Protein AF-A0A6P6UT36-F1 (afdb_monomer_lite)

Structure (mmCIF, N/CA/C/O backbone):
data_AF-A0A6P6UT36-F1
#
_entry.id   AF-A0A6P6UT36-F1
#
loop_
_atom_site.group_PDB
_atom_site.id
_atom_site.type_symbol
_atom_site.label_atom_id
_atom_site.label_alt_id
_atom_site.label_comp_id
_atom_site.label_asym_id
_atom_site.label_entity_id
_atom_site.label_seq_id
_atom_site.pdbx_PDB_ins_code
_atom_site.Cartn_x
_atom_site.Cartn_y
_atom_site.Cartn_z
_atom_site.occupancy
_atom_site.B_iso_or_equiv
_atom_site.auth_seq_id
_atom_site.auth_comp_id
_atom_site.auth_asym_id
_atom_site.auth_atom_id
_atom_site.pdbx_PDB_model_num
ATOM 1 N N . MET A 1 1 ? -51.304 12.238 -4.168 1.00 31.20 1 MET A N 1
ATOM 2 C CA . MET A 1 1 ? -51.380 10.764 -4.240 1.00 31.20 1 MET A CA 1
ATOM 3 C C . MET A 1 1 ? -50.272 10.263 -5.150 1.00 31.20 1 MET A C 1
ATOM 5 O O . MET A 1 1 ? -50.053 10.868 -6.188 1.00 31.20 1 MET A O 1
ATOM 9 N N . ASN A 1 2 ? -49.643 9.168 -4.722 1.00 26.02 2 ASN A N 1
ATOM 10 C CA . ASN A 1 2 ? -48.720 8.270 -5.430 1.00 26.02 2 ASN A CA 1
ATOM 11 C C . ASN A 1 2 ? -47.225 8.637 -5.511 1.00 26.02 2 ASN A C 1
ATOM 13 O O . ASN A 1 2 ? -46.725 9.251 -6.446 1.00 26.02 2 ASN A O 1
ATOM 17 N N . LEU A 1 3 ? -46.559 8.148 -4.459 1.00 35.06 3 LEU A N 1
ATOM 18 C CA . LEU A 1 3 ? -45.206 7.600 -4.334 1.00 35.06 3 LEU A CA 1
ATOM 19 C C . LEU A 1 3 ? -44.587 7.018 -5.620 1.00 35.06 3 LEU A C 1
ATOM 21 O O . LEU A 1 3 ? -45.194 6.187 -6.289 1.00 35.06 3 LEU A O 1
ATOM 25 N N . SER A 1 4 ? -43.303 7.317 -5.833 1.00 25.88 4 SER A N 1
ATOM 26 C CA . SER A 1 4 ? -42.341 6.380 -6.422 1.00 25.88 4 SER A CA 1
ATOM 27 C C . SER A 1 4 ? -40.982 6.590 -5.755 1.00 25.88 4 SER A C 1
ATOM 29 O O . SER A 1 4 ? -40.283 7.571 -5.991 1.00 25.88 4 SER A O 1
ATOM 31 N N . THR A 1 5 ? -40.651 5.656 -4.874 1.00 37.62 5 THR A N 1
ATOM 32 C CA . THR A 1 5 ? -39.379 5.470 -4.177 1.00 37.62 5 THR A CA 1
ATOM 33 C C . THR A 1 5 ? -38.224 5.219 -5.151 1.00 37.62 5 THR A C 1
ATOM 35 O O . THR A 1 5 ? -38.264 4.248 -5.902 1.00 37.62 5 THR A O 1
ATOM 38 N N . SER A 1 6 ? -37.153 6.015 -5.078 1.00 26.23 6 SER A N 1
ATOM 39 C CA . SER A 1 6 ? -35.840 5.658 -5.636 1.00 26.23 6 SER A CA 1
ATOM 40 C C . SER A 1 6 ? -34.797 5.614 -4.518 1.00 26.23 6 SER A C 1
ATOM 42 O O . SER A 1 6 ? -34.573 6.607 -3.828 1.00 26.23 6 SER A O 1
ATOM 44 N N . ALA A 1 7 ? -34.212 4.431 -4.338 1.00 25.58 7 ALA A N 1
ATOM 45 C CA . ALA A 1 7 ? -33.294 4.041 -3.271 1.00 25.58 7 ALA A CA 1
ATOM 46 C C . ALA A 1 7 ? -32.000 4.887 -3.195 1.00 25.58 7 ALA A C 1
ATOM 48 O O . ALA A 1 7 ? -31.531 5.383 -4.223 1.00 25.58 7 ALA A O 1
ATOM 49 N N . PRO A 1 8 ? -31.378 5.014 -2.005 1.00 23.45 8 PRO A N 1
ATOM 50 C CA . PRO A 1 8 ? -30.155 5.786 -1.826 1.00 23.45 8 PRO A CA 1
ATOM 51 C C . PRO A 1 8 ? -28.917 5.063 -2.379 1.00 23.45 8 PRO A C 1
ATOM 53 O O . PRO A 1 8 ? -28.663 3.880 -2.145 1.00 23.45 8 PRO A O 1
ATOM 56 N N . THR A 1 9 ? -28.133 5.827 -3.132 1.00 24.70 9 THR A N 1
ATOM 57 C CA . THR A 1 9 ? -26.904 5.438 -3.825 1.00 24.70 9 THR A CA 1
ATOM 58 C C . THR A 1 9 ? -25.762 5.191 -2.829 1.00 24.70 9 THR A C 1
ATOM 60 O O . THR A 1 9 ? -25.242 6.129 -2.232 1.00 24.70 9 THR A O 1
ATOM 63 N N . PHE A 1 10 ? -25.333 3.935 -2.672 1.00 24.92 10 PHE A N 1
ATOM 64 C CA . PHE A 1 10 ? -24.179 3.556 -1.845 1.00 24.92 10 PHE A CA 1
ATOM 65 C C . PHE A 1 10 ? -22.842 3.934 -2.511 1.00 24.92 10 PHE A C 1
ATOM 67 O O . PHE A 1 10 ? -22.480 3.386 -3.555 1.00 24.92 10 PHE A O 1
ATOM 74 N N . LEU A 1 11 ? -22.079 4.819 -1.867 1.00 26.30 11 LEU A N 1
ATOM 75 C CA . LEU A 1 11 ? -20.654 5.064 -2.123 1.00 26.30 11 LEU A CA 1
ATOM 76 C C . LEU A 1 11 ? -19.829 4.013 -1.352 1.00 26.30 11 LEU A C 1
ATOM 78 O O . LEU A 1 11 ? -20.001 3.872 -0.144 1.00 26.30 11 LEU A O 1
ATOM 82 N N . ARG A 1 12 ? -18.951 3.248 -2.021 1.00 29.28 12 ARG A N 1
ATOM 83 C CA . ARG A 1 12 ? -18.045 2.270 -1.374 1.00 29.28 12 ARG A CA 1
ATOM 84 C C . ARG A 1 12 ? -16.581 2.590 -1.698 1.00 29.28 12 ARG A C 1
ATOM 86 O O . ARG A 1 12 ? -16.228 2.705 -2.866 1.00 29.28 12 ARG A O 1
ATOM 93 N N . GLN A 1 13 ? -15.775 2.720 -0.639 1.00 26.88 13 GLN A N 1
ATOM 94 C CA . GLN A 1 13 ? -14.372 3.163 -0.610 1.00 26.88 13 GLN A CA 1
ATOM 95 C C . GLN A 1 13 ? -13.350 2.016 -0.897 1.00 26.88 13 GLN A C 1
ATOM 97 O O . GLN A 1 13 ? -13.714 0.841 -0.770 1.00 26.88 13 GLN A O 1
ATOM 102 N N . PRO A 1 14 ? -12.080 2.312 -1.275 1.00 32.56 14 PRO A N 1
ATOM 103 C CA . PRO A 1 14 ? -11.261 1.435 -2.136 1.00 32.56 14 PRO A CA 1
ATOM 104 C C . PRO A 1 14 ? -10.035 0.750 -1.487 1.00 32.56 14 PRO A C 1
ATOM 106 O O . PRO A 1 14 ? -8.902 1.127 -1.771 1.00 32.56 14 PRO A O 1
ATOM 109 N N . HIS A 1 15 ? -10.202 -0.279 -0.649 1.00 37.94 15 HIS A N 1
ATOM 110 C CA . HIS A 1 15 ? -9.044 -0.916 0.049 1.00 37.94 15 HIS A CA 1
ATOM 111 C C . HIS A 1 15 ? -9.026 -2.433 0.060 1.00 37.94 15 HIS A C 1
ATOM 113 O O . HIS A 1 15 ? -8.005 -3.076 0.275 1.00 37.94 15 HIS A O 1
ATOM 119 N N . ILE A 1 16 ? -10.143 -2.980 -0.369 1.00 29.02 16 ILE A N 1
ATOM 120 C CA . ILE A 1 16 ? -10.176 -3.978 -1.418 1.00 29.02 16 ILE A CA 1
ATOM 121 C C . ILE A 1 16 ? -10.632 -3.186 -2.630 1.00 29.02 16 ILE A C 1
ATOM 123 O O . ILE A 1 16 ? -11.600 -2.426 -2.519 1.00 29.02 16 ILE A O 1
ATOM 127 N N . VAL A 1 17 ? -9.971 -3.305 -3.777 1.00 32.84 17 VAL A N 1
ATOM 128 C CA . VAL A 1 17 ? -10.585 -2.728 -4.970 1.00 32.84 17 VAL A CA 1
ATOM 129 C C . VAL A 1 17 ? -11.782 -3.601 -5.280 1.00 32.84 17 VAL A C 1
ATOM 131 O O . VAL A 1 17 ? -11.649 -4.699 -5.812 1.00 32.84 17 VAL A O 1
ATOM 134 N N . ARG A 1 18 ? -12.959 -3.148 -4.849 1.00 27.61 18 ARG A N 1
ATOM 135 C CA . ARG A 1 18 ? -14.203 -3.861 -5.066 1.00 27.61 18 ARG A CA 1
ATOM 136 C C . ARG A 1 18 ? -14.578 -3.696 -6.531 1.00 27.61 18 ARG A C 1
ATOM 138 O O . ARG A 1 18 ? -15.372 -2.832 -6.882 1.00 27.61 18 ARG A O 1
ATOM 145 N N . HIS A 1 19 ? -13.954 -4.476 -7.402 1.00 35.59 19 HIS A N 1
ATOM 146 C CA . HIS A 1 19 ? -14.311 -4.484 -8.809 1.00 35.59 19 HIS A CA 1
ATOM 147 C C . HIS A 1 19 ? -15.609 -5.268 -8.964 1.00 35.59 19 HIS A C 1
ATOM 149 O O . HIS A 1 19 ? -15.650 -6.443 -8.630 1.00 35.59 19 HIS A O 1
ATOM 155 N N . ARG A 1 20 ? -16.681 -4.610 -9.412 1.00 27.23 20 ARG A N 1
ATOM 156 C CA . ARG A 1 20 ? -17.915 -5.276 -9.839 1.00 27.23 20 ARG A CA 1
ATOM 157 C C . ARG A 1 20 ? -17.813 -5.452 -11.350 1.00 27.23 20 ARG A C 1
ATOM 159 O O . ARG A 1 20 ? -17.874 -4.465 -12.075 1.00 27.23 20 ARG A O 1
ATOM 166 N N . TYR A 1 21 ? -17.629 -6.680 -11.817 1.00 32.88 21 TYR A N 1
ATOM 167 C CA . TYR A 1 21 ? -17.498 -6.959 -13.247 1.00 32.88 21 TYR A CA 1
ATOM 168 C C . TYR A 1 21 ? -18.817 -7.432 -13.842 1.00 32.88 21 TYR A C 1
ATOM 170 O O . TYR A 1 21 ? -19.095 -8.609 -13.754 1.00 32.88 21 TYR A O 1
ATOM 178 N N . SER A 1 22 ? -19.645 -6.590 -14.458 1.00 23.66 22 SER A N 1
ATOM 179 C CA . SER A 1 22 ? -20.915 -7.099 -14.992 1.00 23.66 22 SER A CA 1
ATOM 180 C C . SER A 1 22 ? -20.711 -8.073 -16.158 1.00 23.66 22 SER A C 1
ATOM 182 O O . SER A 1 22 ? -20.250 -7.669 -17.224 1.00 23.66 22 SER A O 1
ATOM 184 N N . SER A 1 23 ? -21.087 -9.338 -15.968 1.00 24.05 23 SER A N 1
ATOM 185 C CA . SER A 1 23 ? -21.166 -10.337 -17.031 1.00 24.05 23 SER A CA 1
ATOM 186 C C . SER A 1 23 ? -22.463 -10.156 -17.819 1.00 24.05 23 SER A C 1
ATOM 188 O O . SER A 1 23 ? -23.521 -10.621 -17.400 1.00 24.05 23 SER A O 1
ATOM 190 N N . SER A 1 24 ? -22.391 -9.514 -18.979 1.00 21.16 24 SER A N 1
ATOM 191 C CA . SER A 1 24 ? -23.307 -9.831 -20.073 1.00 21.16 24 SER A CA 1
ATOM 192 C C . SER A 1 24 ? -22.516 -10.659 -21.075 1.00 21.16 24 SER A C 1
ATOM 194 O O . SER A 1 24 ? -21.511 -10.187 -21.592 1.00 21.16 24 SER A O 1
ATOM 196 N N . SER A 1 25 ? -22.946 -11.910 -21.228 1.00 23.11 25 SER A N 1
ATOM 197 C CA . SER A 1 25 ? -22.609 -12.898 -22.260 1.00 23.11 25 SER A CA 1
ATOM 198 C C . SER A 1 25 ? -21.509 -12.532 -23.271 1.00 23.11 25 SER A C 1
ATOM 200 O O . SER A 1 25 ? -21.653 -11.599 -24.055 1.00 23.11 25 SER A O 1
ATOM 202 N N . SER A 1 26 ? -20.498 -13.407 -23.321 1.00 21.09 26 SER A N 1
ATOM 203 C CA . SER A 1 26 ? -19.282 -13.378 -24.147 1.00 21.09 26 SER A CA 1
ATOM 204 C C . SER A 1 26 ? -18.137 -12.539 -23.563 1.00 21.09 26 SER A C 1
ATOM 206 O O . SER A 1 26 ? -18.032 -11.342 -23.777 1.00 21.09 26 SER A O 1
ATOM 208 N N . SER A 1 27 ? -17.260 -13.215 -22.818 1.00 25.94 27 SER A N 1
ATOM 209 C CA . SER A 1 27 ? -15.801 -13.028 -22.870 1.00 25.94 27 SER A CA 1
ATOM 210 C C . SER A 1 27 ? -15.198 -11.619 -22.740 1.00 25.94 27 SER A C 1
ATOM 212 O O . SER A 1 27 ? -14.205 -11.361 -23.404 1.00 25.94 27 SER A O 1
ATOM 214 N N . TYR A 1 28 ? -15.692 -10.723 -21.879 1.00 25.12 28 TYR A N 1
ATOM 215 C CA . TYR A 1 28 ? -14.995 -9.453 -21.606 1.00 25.12 28 TYR A CA 1
ATOM 216 C C . TYR A 1 28 ? -15.162 -9.011 -20.145 1.00 25.12 28 TYR A C 1
ATOM 218 O O . TYR A 1 28 ? -16.278 -8.848 -19.654 1.00 25.12 28 TYR A O 1
ATOM 226 N N . PHE A 1 29 ? -14.047 -8.807 -19.434 1.00 26.05 29 PHE A N 1
ATOM 227 C CA . PHE A 1 29 ? -14.042 -8.264 -18.071 1.00 26.05 29 PHE A CA 1
ATOM 228 C C . PHE A 1 29 ? -13.812 -6.746 -18.109 1.00 26.05 29 PHE A C 1
ATOM 230 O O . PHE A 1 29 ? -12.797 -6.266 -18.607 1.00 26.05 29 PHE A O 1
ATOM 237 N N . GLY A 1 30 ? -14.828 -6.014 -17.638 1.00 23.77 30 GLY A N 1
ATOM 238 C CA . GLY A 1 30 ? -15.082 -4.608 -17.950 1.00 23.77 30 GLY A CA 1
ATOM 239 C C . GLY A 1 30 ? -14.571 -3.529 -16.984 1.00 23.77 30 GLY A C 1
ATOM 240 O O . GLY A 1 30 ? -14.005 -3.774 -15.920 1.00 23.77 30 GLY A O 1
ATOM 241 N N . PHE A 1 31 ? -14.830 -2.299 -17.432 1.00 27.97 31 PHE A N 1
ATOM 242 C CA . PHE A 1 31 ? -14.447 -0.988 -16.907 1.00 27.97 31 PHE A CA 1
ATOM 243 C C . PHE A 1 31 ? -15.231 -0.550 -15.655 1.00 27.97 31 PHE A C 1
ATOM 245 O O . PHE A 1 31 ? -16.437 -0.764 -15.567 1.00 27.97 31 PHE A O 1
ATOM 252 N N . SER A 1 32 ? -14.591 0.220 -14.764 1.00 27.38 32 SER A N 1
ATOM 253 C CA . SER A 1 32 ? -15.291 1.074 -13.788 1.00 27.38 32 SER A CA 1
ATOM 254 C C . SER A 1 32 ? -15.158 2.549 -14.188 1.00 27.38 32 SER A C 1
ATOM 256 O O . SER A 1 32 ? -14.125 3.176 -13.965 1.00 27.38 32 SER A O 1
ATOM 258 N N . LYS A 1 33 ? -16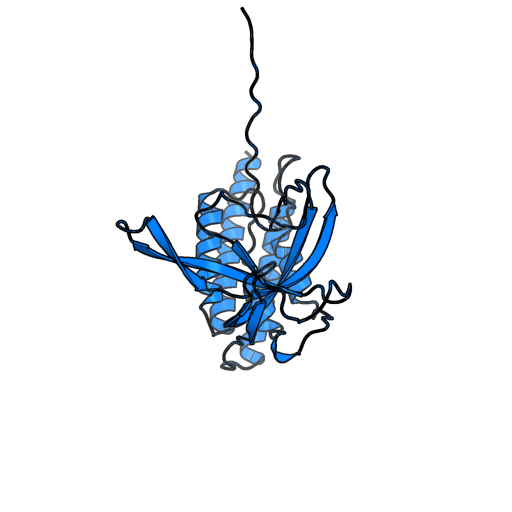.207 3.112 -14.804 1.00 24.98 33 LYS A N 1
ATOM 259 C CA . LYS A 1 33 ? -16.407 4.567 -14.934 1.00 24.98 33 LYS A CA 1
ATOM 260 C C . LYS A 1 33 ? -16.995 5.069 -13.615 1.00 24.98 33 LYS A C 1
ATOM 262 O O . LYS A 1 33 ? -18.218 5.062 -13.489 1.00 24.98 33 LYS A O 1
ATOM 267 N N . ARG A 1 34 ? -16.179 5.473 -12.636 1.00 25.84 34 ARG A N 1
ATOM 268 C CA . ARG A 1 34 ? -16.680 6.306 -11.517 1.00 25.84 34 ARG A CA 1
ATOM 269 C C . ARG A 1 34 ? -15.648 7.049 -10.670 1.00 25.84 34 ARG A C 1
ATOM 271 O O . ARG A 1 34 ? -16.040 7.676 -9.698 1.00 25.84 34 ARG A O 1
ATOM 278 N N . GLU A 1 35 ? -14.383 7.074 -11.065 1.00 27.88 35 GLU A N 1
ATOM 279 C CA . GLU A 1 35 ? -13.376 7.968 -10.486 1.00 27.88 35 GLU A CA 1
ATOM 280 C C . GLU A 1 35 ? -12.523 8.516 -11.636 1.00 27.88 35 GLU A C 1
ATOM 282 O O . GLU A 1 35 ? -12.435 7.881 -12.688 1.00 27.88 35 GLU A O 1
ATOM 287 N N . ASN A 1 36 ? -11.917 9.693 -11.469 1.00 26.02 36 ASN A N 1
ATOM 288 C CA . ASN A 1 36 ? -11.124 10.398 -12.491 1.00 26.02 36 ASN A CA 1
ATOM 289 C C . ASN A 1 36 ? -9.844 9.650 -12.955 1.00 26.02 36 ASN A C 1
ATOM 291 O O . ASN A 1 36 ? -8.995 10.235 -13.617 1.00 26.02 36 ASN A O 1
ATOM 295 N N . TYR A 1 37 ? -9.724 8.351 -12.663 1.00 27.09 37 TYR A N 1
ATOM 296 C CA . TYR A 1 37 ? -8.633 7.464 -13.054 1.00 27.09 37 TYR A CA 1
ATOM 297 C C . TYR A 1 37 ? -9.187 6.204 -13.733 1.00 27.09 37 TYR A C 1
ATOM 299 O O . TYR A 1 37 ? -10.000 5.473 -13.165 1.00 27.09 37 TYR A O 1
ATOM 307 N N . LYS A 1 38 ? -8.731 5.917 -14.959 1.00 31.28 38 LYS A N 1
ATOM 308 C CA . LYS A 1 38 ? -9.035 4.655 -15.656 1.00 31.28 38 LYS A CA 1
ATOM 309 C C . LYS A 1 38 ? -8.024 3.589 -15.212 1.00 31.28 38 LYS A C 1
ATOM 311 O O . LYS A 1 38 ? -6.819 3.793 -15.318 1.00 31.28 38 LYS A O 1
ATOM 316 N N . ARG A 1 39 ? -8.509 2.454 -14.705 1.00 31.09 39 ARG A N 1
ATOM 317 C CA . ARG A 1 39 ? -7.705 1.379 -14.093 1.00 31.09 39 ARG A CA 1
ATOM 318 C C . ARG A 1 39 ? -7.690 0.153 -15.010 1.00 31.09 39 ARG A C 1
ATOM 320 O O . ARG A 1 39 ? -8.764 -0.292 -15.404 1.00 31.09 39 ARG A O 1
ATOM 327 N N . TRP A 1 40 ? -6.510 -0.367 -15.351 1.00 36.53 40 TRP A N 1
ATOM 328 C CA . TRP A 1 40 ? -6.343 -1.473 -16.309 1.00 36.53 40 TRP A CA 1
ATOM 329 C C . TRP A 1 40 ? -5.607 -2.669 -15.694 1.00 36.53 40 TRP A C 1
ATOM 331 O O . TRP A 1 40 ? -4.837 -2.524 -14.743 1.00 36.53 40 TRP A O 1
ATOM 341 N N . ILE A 1 41 ? -5.879 -3.851 -16.252 1.00 38.19 41 ILE A N 1
ATOM 342 C CA . ILE A 1 41 ? -5.310 -5.148 -15.871 1.00 38.19 41 ILE A CA 1
ATOM 343 C C . ILE A 1 41 ? -4.537 -5.678 -17.076 1.00 38.19 41 ILE A C 1
ATOM 345 O O . ILE A 1 41 ? -5.104 -5.771 -18.166 1.00 38.19 41 ILE A O 1
ATOM 349 N N . SER A 1 42 ? -3.268 -6.043 -16.887 1.00 35.47 42 SER A N 1
ATOM 350 C CA . SER A 1 42 ? -2.503 -6.783 -17.894 1.00 35.47 42 SER A CA 1
ATOM 351 C C . SER A 1 42 ? -2.030 -8.135 -17.364 1.00 35.47 42 SER A C 1
ATOM 353 O O . SER A 1 42 ? -1.449 -8.219 -16.280 1.00 35.47 42 SER A O 1
ATOM 355 N N . SER A 1 43 ? -2.293 -9.200 -18.131 1.00 34.62 43 SER A N 1
ATOM 356 C CA . SER A 1 43 ? -1.779 -10.549 -17.857 1.00 34.62 43 SER A CA 1
ATOM 357 C C . SER A 1 43 ? -0.456 -10.734 -18.593 1.00 34.62 43 SER A C 1
ATOM 359 O O . SER A 1 43 ? -0.350 -10.463 -19.789 1.00 34.62 43 SER A O 1
ATOM 361 N N . SER A 1 44 ? 0.585 -11.164 -17.891 1.00 32.66 44 SER A N 1
ATOM 362 C CA . SER A 1 44 ? 1.920 -11.332 -18.460 1.00 32.66 44 SER A CA 1
ATOM 363 C C . SER A 1 44 ? 2.268 -12.809 -18.605 1.00 32.66 44 SER A C 1
ATOM 365 O O . SER A 1 44 ? 3.115 -13.280 -17.865 1.00 32.66 44 SER A O 1
ATOM 367 N N . THR A 1 45 ? 1.647 -13.525 -19.546 1.00 32.50 45 THR A N 1
ATOM 368 C CA . THR A 1 45 ? 2.180 -14.787 -20.107 1.00 32.50 45 THR A CA 1
ATOM 369 C C . THR A 1 45 ? 1.333 -15.249 -21.295 1.00 32.50 45 THR A C 1
ATOM 371 O O . THR A 1 45 ? 0.109 -15.158 -21.285 1.00 32.50 45 THR A O 1
ATOM 374 N N . GLY A 1 46 ? 2.002 -15.685 -22.366 1.00 26.16 46 GLY A N 1
ATOM 375 C CA . GLY A 1 46 ? 1.384 -16.273 -23.555 1.00 26.16 46 GLY A CA 1
ATOM 376 C C . GLY A 1 46 ? 0.646 -17.576 -23.238 1.00 26.16 46 GLY A C 1
ATOM 377 O O . GLY A 1 46 ? 1.090 -18.340 -22.391 1.00 26.16 46 GLY A O 1
ATOM 378 N N . GLY A 1 47 ? -0.447 -17.838 -23.960 1.00 23.80 47 GLY A N 1
ATOM 379 C CA . GLY A 1 47 ? -1.224 -19.074 -23.845 1.00 23.80 47 GLY A CA 1
ATOM 380 C C . GLY A 1 47 ? -2.505 -18.954 -23.016 1.00 23.80 47 GLY A C 1
ATOM 381 O O . GLY A 1 47 ? -2.647 -18.059 -22.191 1.00 23.80 47 GLY A O 1
ATOM 382 N N . VAL A 1 48 ? -3.447 -19.831 -23.363 1.00 22.70 48 VAL A N 1
ATOM 383 C CA . VAL A 1 48 ? -4.709 -20.248 -22.721 1.00 22.70 48 VAL A CA 1
ATOM 384 C C . VAL A 1 48 ? -4.764 -19.988 -21.205 1.00 22.70 48 VAL A C 1
ATOM 386 O O . VAL A 1 48 ? -3.733 -20.058 -20.553 1.00 22.70 48 VAL A O 1
ATOM 389 N N . LEU A 1 49 ? -5.955 -19.723 -20.640 1.00 31.23 49 LEU A N 1
ATOM 390 C CA . LEU A 1 49 ? -6.238 -19.735 -19.189 1.00 31.23 49 LEU A CA 1
ATOM 391 C C . LEU A 1 49 ? -5.710 -21.035 -18.543 1.00 31.23 49 LEU A C 1
ATOM 393 O O . LEU A 1 49 ? -6.445 -22.004 -18.373 1.00 31.23 49 LEU A O 1
ATOM 397 N N . VAL A 1 50 ? -4.422 -21.056 -18.208 1.00 26.36 50 VAL A N 1
ATOM 398 C CA . VAL A 1 50 ? -3.786 -22.054 -17.359 1.00 26.36 50 VAL A CA 1
ATOM 399 C C . VAL A 1 50 ? -3.993 -21.552 -15.940 1.00 26.36 50 VAL A C 1
ATOM 401 O O . VAL A 1 50 ? -3.578 -20.454 -15.571 1.00 26.36 50 VAL A O 1
ATOM 404 N N . SER A 1 51 ? -4.714 -22.348 -15.168 1.00 36.16 51 SER A N 1
ATOM 405 C CA . SER A 1 51 ? -5.268 -22.080 -13.843 1.00 36.16 51 SER A CA 1
ATOM 406 C C . SER A 1 51 ? -4.245 -21.880 -12.712 1.00 36.16 51 SER A C 1
ATOM 408 O O . SER A 1 51 ? -4.575 -22.140 -11.558 1.00 36.16 51 SER A O 1
ATOM 410 N N . GLU A 1 52 ? -3.019 -21.435 -12.989 1.00 44.66 52 GLU A N 1
ATOM 411 C CA . GLU A 1 52 ? -1.926 -21.462 -12.002 1.00 44.66 52 GLU A CA 1
ATOM 412 C C . GLU A 1 52 ? -1.349 -20.084 -11.650 1.00 44.66 52 GLU A C 1
ATOM 414 O O . GLU A 1 52 ? -0.917 -19.877 -10.517 1.00 44.66 52 GLU A O 1
ATOM 419 N N . GLN A 1 53 ? -1.424 -19.086 -12.537 1.00 56.47 53 GLN A N 1
ATOM 420 C CA . GLN A 1 53 ? -0.828 -17.773 -12.262 1.00 56.47 53 GLN A CA 1
ATOM 421 C C . GLN A 1 53 ? -1.857 -16.780 -11.710 1.00 56.47 53 GLN A C 1
ATOM 423 O O . GLN A 1 53 ? -2.655 -16.190 -12.435 1.00 56.47 53 GLN A O 1
ATOM 428 N N . LYS A 1 54 ? -1.806 -16.554 -10.392 1.00 75.50 54 LYS A N 1
ATOM 429 C CA . LYS A 1 54 ? -2.624 -15.555 -9.674 1.00 75.50 54 LYS A CA 1
ATOM 430 C C . LYS A 1 54 ? -2.083 -14.124 -9.790 1.00 75.50 54 LYS A C 1
ATOM 432 O O . LYS A 1 54 ? -2.526 -13.258 -9.043 1.00 75.50 54 LYS A O 1
ATOM 437 N N . LEU A 1 55 ? -1.119 -13.871 -10.676 1.00 81.44 55 LEU A N 1
ATOM 438 C CA . LEU A 1 55 ? -0.380 -12.613 -10.753 1.00 81.44 55 LEU A CA 1
ATOM 439 C C . LEU A 1 55 ? -0.753 -11.800 -11.990 1.00 81.44 55 LEU A C 1
ATOM 441 O O . LEU A 1 55 ? -0.896 -12.335 -13.086 1.00 81.44 55 LEU A O 1
ATOM 445 N N . PHE A 1 56 ? -0.867 -10.488 -11.820 1.00 86.44 56 PHE A N 1
ATOM 446 C CA . PHE A 1 56 ? -1.049 -9.552 -12.925 1.00 86.44 56 PHE A CA 1
ATOM 447 C C . PHE A 1 56 ? -0.486 -8.178 -12.561 1.00 86.44 56 PHE A C 1
ATOM 449 O O . PHE A 1 56 ? -0.099 -7.940 -11.417 1.00 86.44 56 PHE A O 1
ATOM 456 N N . VAL A 1 57 ? -0.421 -7.257 -13.524 1.00 84.38 57 VAL A N 1
ATOM 457 C CA . VAL A 1 57 ? 0.029 -5.887 -13.254 1.00 84.38 57 VAL A CA 1
ATOM 458 C C . VAL A 1 57 ? -1.166 -4.957 -13.158 1.00 84.38 57 VAL A C 1
ATOM 460 O O . VAL A 1 57 ? -1.999 -4.866 -14.059 1.00 84.38 57 VAL A O 1
ATOM 463 N N . HIS A 1 58 ? -1.219 -4.246 -12.041 1.00 86.44 58 HIS A N 1
ATOM 464 C CA . HIS A 1 58 ? -2.143 -3.162 -11.794 1.00 86.44 58 HIS A CA 1
ATOM 465 C C . HIS A 1 58 ? -1.419 -1.826 -11.993 1.00 86.44 58 HIS A C 1
ATOM 467 O O . HIS A 1 58 ? -0.389 -1.589 -11.364 1.00 86.44 58 HIS A O 1
ATOM 473 N N . PHE A 1 59 ? -1.953 -0.934 -12.824 1.00 84.62 59 PHE A N 1
ATOM 474 C CA . PHE A 1 59 ? -1.355 0.380 -13.071 1.00 84.62 59 PHE A CA 1
ATOM 475 C C . PHE A 1 59 ? -2.416 1.470 -13.247 1.00 84.62 59 PHE A C 1
ATOM 477 O O . PHE A 1 59 ? -3.593 1.195 -13.498 1.00 84.62 59 PHE A O 1
ATOM 484 N N . VAL A 1 60 ? -1.980 2.719 -13.099 1.00 81.50 60 VAL A N 1
ATOM 485 C CA . VAL A 1 60 ? -2.818 3.914 -13.217 1.00 81.50 60 VAL A CA 1
ATOM 486 C C . VAL A 1 60 ? -2.641 4.512 -14.608 1.00 81.50 60 VAL A C 1
ATOM 488 O O . VAL A 1 60 ? -1.513 4.657 -15.074 1.00 81.50 60 VAL A O 1
ATOM 491 N N . LEU A 1 61 ? -3.742 4.875 -15.267 1.00 79.06 61 LEU A N 1
ATOM 492 C CA . LEU A 1 61 ? -3.689 5.724 -16.453 1.00 79.06 61 LEU A CA 1
ATOM 493 C C . LEU A 1 61 ? -3.859 7.189 -16.072 1.00 79.06 61 LEU A C 1
ATOM 495 O O . LEU A 1 61 ? -4.876 7.568 -15.492 1.00 79.06 61 LEU A O 1
ATOM 499 N N . ASP A 1 62 ? -2.876 7.989 -16.460 1.00 71.56 62 ASP A N 1
ATOM 500 C CA . ASP A 1 62 ? -2.812 9.429 -16.241 1.00 71.56 62 ASP A CA 1
ATOM 501 C C . ASP A 1 62 ? -3.009 10.144 -17.592 1.00 71.56 62 ASP A C 1
ATOM 503 O O . ASP A 1 62 ? -2.285 9.825 -18.541 1.00 71.56 62 ASP A O 1
ATOM 507 N N . PRO A 1 63 ? -4.011 11.023 -17.766 1.00 74.31 63 PRO A N 1
ATOM 508 C CA . PRO A 1 63 ? -4.215 11.722 -19.034 1.00 74.31 63 PRO A CA 1
ATOM 509 C C . PRO A 1 63 ? -3.026 12.641 -19.360 1.00 74.31 63 PRO A C 1
ATOM 511 O O . PRO A 1 63 ? -2.575 13.408 -18.519 1.00 74.31 63 PRO A O 1
ATOM 514 N N . ILE A 1 64 ? -2.531 12.577 -20.599 1.00 72.94 64 ILE A N 1
ATOM 515 C CA . ILE A 1 64 ? -1.386 13.375 -21.076 1.00 72.94 64 ILE A CA 1
ATOM 516 C C . ILE A 1 64 ? -1.869 14.622 -21.822 1.00 72.94 64 ILE A C 1
ATOM 518 O O . ILE A 1 64 ? -1.373 15.721 -21.601 1.00 72.94 64 ILE A O 1
ATOM 522 N N . ALA A 1 65 ? -2.826 14.443 -22.732 1.00 64.88 65 ALA A N 1
ATOM 523 C CA . ALA A 1 65 ? -3.422 15.508 -23.524 1.00 64.88 65 ALA A CA 1
ATOM 524 C C . ALA A 1 65 ? -4.797 15.054 -24.026 1.00 64.88 65 ALA A C 1
ATOM 526 O O . ALA A 1 65 ? -4.987 13.883 -24.370 1.00 64.88 65 ALA A O 1
ATOM 527 N N . VAL A 1 66 ? -5.745 15.987 -24.082 1.00 60.88 66 VAL A N 1
ATOM 528 C CA . VAL A 1 66 ? -7.026 15.798 -24.767 1.00 60.88 66 VAL A CA 1
ATOM 529 C C . VAL A 1 66 ? -6.936 16.588 -26.059 1.00 60.88 66 VAL A C 1
ATOM 531 O O . VAL A 1 66 ? -6.871 17.815 -26.027 1.00 60.88 66 VAL A O 1
ATOM 534 N N . ASN A 1 67 ? -6.885 15.901 -27.197 1.00 59.16 67 ASN A N 1
ATOM 535 C CA . ASN A 1 67 ? -6.961 16.602 -28.466 1.00 59.16 67 ASN A CA 1
ATOM 536 C C . ASN A 1 67 ? -8.430 16.965 -28.724 1.00 59.16 67 ASN A C 1
ATOM 538 O O . ASN A 1 67 ? -9.222 16.110 -29.125 1.00 59.16 67 ASN A O 1
ATOM 542 N N . GLU A 1 68 ? -8.801 18.228 -28.489 1.00 60.25 68 GLU A N 1
ATOM 543 C CA . GLU A 1 68 ? -10.181 18.707 -28.665 1.00 60.25 68 GLU A CA 1
ATOM 544 C C . GLU A 1 68 ? -10.691 18.541 -30.105 1.00 60.25 68 GLU A C 1
ATOM 546 O O . GLU A 1 68 ? -11.891 18.359 -30.312 1.00 60.25 68 GLU A O 1
ATOM 551 N N . THR A 1 69 ? -9.788 18.522 -31.093 1.00 61.06 69 THR A N 1
ATOM 552 C CA . THR A 1 69 ? -10.152 18.367 -32.511 1.00 61.06 69 THR A CA 1
ATOM 553 C C . THR A 1 69 ? -10.483 16.925 -32.902 1.00 61.06 69 THR A C 1
ATOM 555 O O . THR A 1 69 ? -11.380 16.715 -33.715 1.00 61.06 69 THR A O 1
ATOM 558 N N . LEU A 1 70 ? -9.824 15.927 -32.296 1.00 61.34 70 LEU A N 1
ATOM 559 C CA . LEU A 1 70 ? -10.051 14.499 -32.581 1.00 61.34 70 LEU A CA 1
ATOM 560 C C . LEU A 1 70 ? -10.941 13.801 -31.537 1.00 61.34 70 LEU A C 1
ATOM 562 O O . LEU A 1 70 ? -11.340 12.661 -31.741 1.00 61.34 70 LEU A O 1
ATOM 566 N N . ARG A 1 71 ? -11.264 14.464 -30.412 1.00 60.31 71 ARG A N 1
ATOM 567 C CA . ARG A 1 71 ? -11.903 13.855 -29.221 1.00 60.31 71 ARG A CA 1
ATOM 568 C C . ARG A 1 71 ? -11.175 12.605 -28.705 1.00 60.31 71 ARG A C 1
ATOM 570 O O . ARG A 1 71 ? -11.763 11.780 -28.005 1.00 60.31 71 ARG A O 1
ATOM 577 N N . GLU A 1 72 ? -9.891 12.484 -29.013 1.00 59.84 72 GLU A N 1
ATOM 578 C CA . GLU A 1 72 ? -9.036 11.402 -28.549 1.00 59.84 72 GLU A CA 1
ATOM 579 C C . GLU A 1 72 ? -8.274 11.858 -27.304 1.00 59.84 72 GLU A C 1
ATOM 581 O O . GLU A 1 72 ? -7.705 12.953 -27.249 1.00 59.84 72 GLU A O 1
ATOM 586 N N . ALA A 1 73 ? -8.303 11.013 -26.276 1.00 66.19 73 ALA A N 1
ATOM 587 C CA . ALA A 1 73 ? -7.583 11.236 -25.034 1.00 66.19 73 ALA A CA 1
ATOM 588 C C . ALA A 1 73 ? -6.369 10.307 -24.991 1.00 66.19 73 ALA A C 1
ATOM 590 O O . ALA A 1 73 ? -6.521 9.085 -25.032 1.00 66.19 73 ALA A O 1
ATOM 591 N N . SER A 1 74 ? -5.181 10.894 -24.869 1.00 71.50 74 SER A N 1
ATOM 592 C CA . SER A 1 74 ? -3.932 10.155 -24.687 1.00 71.50 74 SER A CA 1
ATOM 593 C C . SER A 1 74 ? -3.683 9.914 -23.203 1.00 71.50 74 SER A C 1
ATOM 595 O O . SER A 1 74 ? -3.842 10.826 -22.391 1.00 71.50 74 SER A O 1
ATOM 597 N N . PHE A 1 75 ? -3.260 8.701 -22.845 1.00 76.75 75 PHE A N 1
ATOM 598 C CA . PHE A 1 75 ? -2.995 8.306 -21.461 1.00 76.75 75 PHE A CA 1
ATOM 599 C C . PHE A 1 75 ? -1.582 7.739 -21.305 1.00 76.75 75 PHE A C 1
ATOM 601 O O . PHE A 1 75 ? -1.119 6.965 -22.140 1.00 76.75 75 PHE A O 1
ATOM 608 N N . ALA A 1 76 ? -0.919 8.080 -20.203 1.00 78.44 76 ALA A N 1
ATOM 609 C CA . ALA A 1 76 ? 0.325 7.473 -19.758 1.00 78.44 76 ALA A CA 1
ATOM 610 C C . ALA A 1 76 ? 0.018 6.391 -18.725 1.00 78.44 76 ALA A C 1
ATOM 612 O O . ALA A 1 76 ? -0.675 6.642 -17.740 1.00 78.44 76 ALA A O 1
ATOM 613 N N . ALA A 1 77 ? 0.589 5.202 -18.901 1.00 80.00 77 ALA A N 1
ATOM 614 C CA . ALA A 1 77 ? 0.602 4.200 -17.847 1.00 80.00 77 ALA A CA 1
ATOM 615 C C . ALA A 1 77 ? 1.671 4.556 -16.801 1.00 80.00 77 ALA A C 1
ATOM 617 O O . ALA A 1 77 ? 2.868 4.563 -17.093 1.00 80.00 77 ALA A O 1
ATOM 618 N N . ARG A 1 78 ? 1.238 4.853 -15.574 1.00 77.62 78 ARG A N 1
ATOM 619 C CA . ARG A 1 78 ? 2.088 5.216 -14.432 1.00 77.62 78 ARG A CA 1
ATOM 620 C C . ARG A 1 78 ? 1.799 4.307 -13.236 1.00 77.62 78 ARG A C 1
ATOM 622 O O . ARG A 1 78 ? 0.781 3.619 -13.188 1.00 77.62 78 ARG A O 1
ATOM 629 N N . TYR A 1 79 ? 2.711 4.305 -12.264 1.00 80.69 79 TYR A N 1
ATOM 630 C CA . TYR A 1 79 ? 2.517 3.651 -10.961 1.00 80.69 79 TYR A CA 1
ATOM 631 C C . TYR A 1 79 ? 2.122 2.167 -11.049 1.00 80.69 79 TYR A C 1
ATOM 633 O O . TYR A 1 79 ? 1.148 1.725 -10.439 1.00 80.69 79 TYR A O 1
ATOM 641 N N . GLY A 1 80 ? 2.881 1.394 -11.830 1.00 86.31 80 GLY A N 1
ATOM 642 C CA . GLY A 1 80 ? 2.675 -0.044 -11.957 1.00 86.31 80 GLY A CA 1
ATOM 643 C C . GLY A 1 80 ? 2.998 -0.793 -10.664 1.00 86.31 80 GLY A C 1
ATOM 644 O O . GLY A 1 80 ? 3.990 -0.514 -9.989 1.00 86.31 80 GLY A O 1
ATOM 645 N N . CYS A 1 81 ? 2.173 -1.782 -10.340 1.00 87.81 81 CYS A N 1
ATOM 646 C CA . CYS A 1 81 ? 2.360 -2.693 -9.226 1.00 87.81 81 CYS A CA 1
ATOM 647 C C . CYS A 1 81 ? 2.052 -4.122 -9.675 1.00 87.81 81 CYS A C 1
ATOM 649 O O . CYS A 1 81 ? 0.992 -4.382 -10.248 1.00 87.81 81 CYS A O 1
ATOM 651 N N . LEU A 1 82 ? 2.976 -5.045 -9.410 1.00 87.31 82 LEU A N 1
ATOM 652 C CA . LEU A 1 82 ? 2.683 -6.469 -9.489 1.00 87.31 82 LEU A CA 1
ATOM 653 C C . LEU A 1 82 ? 1.691 -6.802 -8.376 1.00 87.31 82 LEU A C 1
ATOM 655 O O . LEU A 1 82 ? 1.931 -6.462 -7.216 1.00 87.31 82 LEU A O 1
ATOM 659 N N . VAL A 1 83 ? 0.587 -7.451 -8.723 1.00 85.81 83 VAL A N 1
ATOM 660 C CA . VAL A 1 83 ? -0.470 -7.810 -7.782 1.00 85.81 83 VAL A CA 1
ATOM 661 C C . VAL A 1 83 ? -0.794 -9.296 -7.848 1.00 85.81 83 VAL A C 1
ATOM 663 O O . VAL A 1 83 ? -0.708 -9.906 -8.909 1.00 85.81 83 VAL A O 1
ATOM 666 N N . SER A 1 84 ? -1.197 -9.857 -6.710 1.00 83.06 84 SER A N 1
ATOM 667 C CA . SER A 1 84 ? -1.717 -11.220 -6.585 1.00 83.06 84 SER A CA 1
ATOM 668 C C . SER A 1 84 ? -3.214 -11.216 -6.307 1.00 83.06 84 SER A C 1
ATOM 670 O O . SER A 1 84 ? -3.703 -10.362 -5.568 1.00 83.06 84 SER A O 1
ATOM 672 N N . ILE A 1 85 ? -3.944 -12.172 -6.874 1.00 82.31 85 ILE A N 1
ATOM 673 C CA . ILE A 1 85 ? -5.352 -12.429 -6.569 1.00 82.31 85 ILE A CA 1
ATOM 674 C C . ILE A 1 85 ? -5.433 -13.264 -5.287 1.00 82.31 85 ILE A C 1
ATOM 676 O O . ILE A 1 85 ? -5.041 -14.430 -5.263 1.00 82.31 85 ILE A O 1
ATOM 680 N N . GLU A 1 86 ? -5.987 -12.679 -4.226 1.00 78.19 86 GLU A N 1
ATOM 681 C CA . GLU A 1 86 ? -6.200 -13.360 -2.943 1.00 78.19 86 GLU A CA 1
ATOM 682 C C . GLU A 1 86 ? -7.511 -14.149 -2.932 1.00 78.19 86 GLU A C 1
ATOM 684 O O . GLU A 1 86 ? -7.561 -15.277 -2.444 1.00 78.19 86 GLU A O 1
ATOM 689 N N . LYS A 1 87 ? -8.584 -13.564 -3.475 1.00 79.56 87 LYS A N 1
ATOM 690 C CA . LYS A 1 87 ? -9.924 -14.156 -3.457 1.00 79.56 87 LYS A CA 1
ATOM 691 C C . LYS A 1 87 ? -10.732 -13.689 -4.657 1.00 79.56 87 LYS A C 1
ATOM 693 O O . LYS A 1 87 ? -10.629 -12.537 -5.072 1.00 79.56 87 LYS A O 1
ATOM 698 N N . VAL A 1 88 ? -11.578 -14.572 -5.172 1.00 81.62 88 VAL A N 1
ATOM 699 C CA . VAL A 1 88 ? -12.606 -14.233 -6.155 1.00 81.62 88 VAL A CA 1
ATOM 700 C C . VAL A 1 88 ? -13.951 -14.661 -5.585 1.00 81.62 88 VAL A C 1
ATOM 702 O O . VAL A 1 88 ? -14.111 -15.803 -5.165 1.00 81.62 88 VAL A O 1
ATOM 705 N N . GLU A 1 89 ? -14.902 -13.739 -5.541 1.00 82.19 89 GLU A N 1
ATOM 706 C CA . GLU A 1 89 ? -16.289 -13.996 -5.160 1.00 82.19 89 GLU A CA 1
ATOM 707 C C . GLU A 1 89 ? -17.171 -13.812 -6.390 1.00 82.19 89 GLU A C 1
ATOM 709 O O . GLU A 1 89 ? -17.222 -12.723 -6.961 1.00 82.19 89 GLU A O 1
ATOM 714 N N . GLN A 1 90 ? -17.855 -14.869 -6.817 1.00 84.06 90 GLN A N 1
ATOM 715 C CA . GLN A 1 90 ? -18.820 -14.773 -7.905 1.00 84.06 90 GLN A CA 1
ATOM 716 C C . GLN A 1 90 ? -20.079 -14.042 -7.426 1.00 84.06 90 GLN A C 1
ATOM 718 O O . GLN A 1 90 ? -20.540 -14.244 -6.305 1.00 84.06 90 GLN A O 1
ATOM 723 N N . LEU A 1 91 ? -20.615 -13.178 -8.282 1.00 81.50 91 LEU A N 1
ATOM 724 C CA . LEU A 1 91 ? -21.854 -12.437 -8.067 1.00 81.50 91 LEU A CA 1
ATOM 725 C C . LEU A 1 91 ? -22.871 -12.847 -9.138 1.00 81.50 91 LEU A C 1
ATOM 727 O O . LEU A 1 91 ? -22.480 -13.355 -10.189 1.00 81.50 91 LEU A O 1
ATOM 731 N N . ASP A 1 92 ? -24.152 -12.539 -8.919 1.00 83.12 92 ASP A N 1
ATOM 732 C CA . ASP A 1 92 ? -25.228 -12.799 -9.896 1.00 83.12 92 ASP A CA 1
ATOM 733 C C . ASP A 1 92 ? -24.907 -12.228 -11.282 1.00 83.12 92 ASP A C 1
ATOM 735 O O . ASP A 1 92 ? -25.206 -12.818 -12.316 1.00 83.12 92 ASP A O 1
ATOM 739 N N . VAL A 1 93 ? -24.254 -11.065 -11.290 1.00 84.06 93 VAL A N 1
ATOM 740 C CA . VAL A 1 93 ? -23.729 -10.418 -12.486 1.00 84.06 93 VAL A CA 1
ATOM 741 C C . VAL A 1 93 ? -22.284 -10.044 -12.192 1.00 84.06 93 VAL A C 1
ATOM 743 O O . VAL A 1 93 ? -21.989 -8.925 -11.756 1.00 84.06 93 VAL A O 1
ATOM 746 N N . GLY A 1 94 ? -21.387 -11.015 -12.390 1.00 78.88 94 GLY A N 1
ATOM 747 C CA . GLY A 1 94 ? -19.952 -10.786 -12.349 1.00 78.88 94 GLY A CA 1
ATOM 748 C C . GLY A 1 94 ? -19.115 -11.521 -11.331 1.00 78.88 94 GLY A C 1
ATOM 749 O O . GLY A 1 94 ? -19.451 -12.588 -10.835 1.00 78.88 94 GLY A O 1
ATOM 750 N N . ALA A 1 95 ? -17.993 -10.885 -11.006 1.00 81.88 95 ALA A N 1
ATOM 751 C CA . ALA A 1 95 ? -17.125 -11.285 -9.916 1.00 81.88 95 ALA A CA 1
ATOM 752 C C . ALA A 1 95 ? -16.641 -10.061 -9.138 1.00 81.88 95 ALA A C 1
ATOM 754 O O . ALA A 1 95 ? -16.558 -8.957 -9.680 1.00 81.88 95 ALA A O 1
ATOM 755 N N . LEU A 1 96 ? -16.307 -10.294 -7.877 1.00 78.75 96 LEU A N 1
ATOM 756 C CA . LEU A 1 96 ? -15.539 -9.427 -7.010 1.00 78.75 96 LEU A CA 1
ATOM 757 C C . LEU A 1 96 ? -14.162 -10.056 -6.794 1.00 78.75 96 LEU A C 1
ATOM 759 O O . LEU A 1 96 ? -14.053 -11.176 -6.306 1.00 78.75 96 LEU A O 1
ATOM 763 N N . VAL A 1 97 ? -13.108 -9.329 -7.157 1.00 77.81 97 VAL A N 1
ATOM 764 C CA . VAL A 1 97 ? -11.724 -9.807 -7.064 1.00 77.81 97 VAL A CA 1
ATOM 765 C C . VAL A 1 97 ? -10.985 -9.026 -5.983 1.00 77.81 97 VAL A C 1
ATOM 767 O O . VAL A 1 97 ? -10.902 -7.801 -6.035 1.00 77.81 97 VAL A O 1
ATOM 770 N N . PHE A 1 98 ? -10.439 -9.745 -5.011 1.00 78.88 98 PHE A N 1
ATOM 771 C CA . PHE A 1 98 ? -9.600 -9.220 -3.944 1.00 78.88 98 PHE A CA 1
ATOM 772 C C . PHE A 1 98 ? -8.150 -9.395 -4.363 1.00 78.88 98 PHE A C 1
ATOM 774 O O . PHE A 1 98 ? -7.728 -10.503 -4.701 1.00 78.88 98 PHE A O 1
ATOM 781 N N . ILE A 1 99 ? -7.403 -8.296 -4.362 1.00 82.62 99 ILE A N 1
ATOM 782 C CA . ILE A 1 99 ? -6.041 -8.258 -4.885 1.00 82.62 99 ILE A CA 1
ATOM 783 C C . ILE A 1 99 ? -5.085 -7.663 -3.866 1.00 82.62 99 ILE A C 1
ATOM 785 O O . ILE A 1 99 ? -5.464 -6.807 -3.065 1.00 82.62 99 ILE A O 1
ATOM 789 N N . ARG A 1 100 ? -3.828 -8.077 -3.959 1.00 84.38 100 ARG A N 1
ATOM 790 C CA . ARG A 1 100 ? -2.740 -7.659 -3.086 1.00 84.38 100 ARG A CA 1
ATOM 791 C C . ARG A 1 100 ? -1.583 -7.112 -3.893 1.00 84.38 100 ARG A C 1
ATOM 793 O O . ARG A 1 100 ? -1.064 -7.818 -4.747 1.00 84.38 100 ARG A O 1
ATOM 800 N N . GLY A 1 101 ? -1.152 -5.891 -3.592 1.00 84.75 101 GLY A N 1
ATOM 801 C CA . GLY A 1 101 ? 0.093 -5.340 -4.131 1.00 84.75 101 GLY A CA 1
ATOM 802 C C . GLY A 1 101 ? 1.313 -6.045 -3.555 1.00 84.75 101 GLY A C 1
ATOM 803 O O . GLY A 1 101 ? 1.387 -6.237 -2.347 1.00 84.75 101 GLY A O 1
ATOM 804 N N . ILE A 1 102 ? 2.247 -6.420 -4.426 1.00 84.75 102 ILE A N 1
ATOM 805 C CA . ILE A 1 102 ? 3.488 -7.113 -4.069 1.00 84.75 102 ILE A CA 1
ATOM 806 C C . ILE A 1 102 ? 4.657 -6.139 -4.115 1.00 84.75 102 ILE A C 1
ATOM 808 O O . ILE A 1 102 ? 5.312 -5.899 -3.106 1.00 84.75 102 ILE A O 1
ATOM 812 N N . GLY A 1 103 ? 4.901 -5.571 -5.293 1.00 85.25 103 GLY A N 1
ATOM 813 C CA . GLY A 1 103 ? 6.055 -4.728 -5.567 1.00 85.25 103 GLY A CA 1
ATOM 814 C C . GLY A 1 103 ? 5.789 -3.793 -6.734 1.00 85.25 103 GLY A C 1
ATOM 815 O O . GLY A 1 103 ? 4.862 -3.998 -7.524 1.00 85.25 103 GLY A O 1
ATOM 816 N N . ARG A 1 104 ? 6.582 -2.728 -6.825 1.00 90.75 104 ARG A N 1
ATOM 817 C CA . ARG A 1 104 ? 6.461 -1.746 -7.904 1.00 90.75 104 ARG A CA 1
ATOM 818 C C . ARG A 1 104 ? 7.077 -2.295 -9.178 1.00 90.75 104 ARG A C 1
ATOM 820 O O . ARG A 1 104 ? 8.103 -2.971 -9.145 1.00 90.75 104 ARG A O 1
ATOM 827 N N . VAL A 1 105 ? 6.463 -1.967 -10.306 1.00 87.38 105 VAL A N 1
ATOM 828 C CA . VAL A 1 105 ? 6.949 -2.360 -11.627 1.00 87.38 105 VAL A CA 1
ATOM 829 C C . VAL A 1 105 ? 6.904 -1.188 -12.593 1.00 87.38 105 VAL A C 1
ATOM 831 O O . VAL A 1 105 ? 6.038 -0.314 -12.517 1.00 87.38 105 VAL A O 1
ATOM 834 N N . LYS A 1 106 ? 7.833 -1.195 -13.542 1.00 88.31 106 LYS A N 1
ATOM 835 C CA . LYS A 1 106 ? 7.828 -0.307 -14.698 1.00 88.31 106 LYS A CA 1
ATOM 836 C C . LYS A 1 106 ? 7.384 -1.099 -15.917 1.00 88.31 106 LYS A C 1
ATOM 838 O O . LYS A 1 106 ? 7.949 -2.149 -16.213 1.00 88.31 106 LYS A O 1
ATOM 843 N N . ILE A 1 107 ? 6.400 -0.571 -16.639 1.00 83.69 107 ILE A N 1
ATOM 844 C CA . ILE A 1 107 ? 5.990 -1.120 -17.931 1.00 83.69 107 ILE A CA 1
ATOM 845 C C . ILE A 1 107 ? 7.018 -0.689 -18.975 1.00 83.69 107 ILE A C 1
ATOM 847 O O . ILE A 1 107 ? 7.312 0.497 -19.111 1.00 83.69 107 ILE A O 1
ATOM 851 N N . VAL A 1 108 ? 7.603 -1.663 -19.671 1.00 83.94 108 VAL A N 1
ATOM 852 C CA . VAL A 1 108 ? 8.633 -1.438 -20.695 1.00 83.94 108 VAL A CA 1
ATOM 853 C C . VAL A 1 108 ? 8.001 -1.328 -22.075 1.00 83.94 108 VAL A C 1
ATOM 855 O O . VAL A 1 108 ? 8.343 -0.431 -22.837 1.00 83.94 108 VAL A O 1
ATOM 858 N N . LYS A 1 109 ? 7.084 -2.242 -22.399 1.00 78.56 109 LYS A N 1
ATOM 859 C CA . LYS A 1 109 ? 6.359 -2.254 -23.673 1.00 78.56 109 LYS A CA 1
ATOM 860 C C . LYS A 1 109 ? 5.036 -2.985 -23.536 1.00 78.56 109 LYS A C 1
ATOM 862 O O . LYS A 1 109 ? 4.959 -3.958 -22.785 1.00 78.56 109 LYS A O 1
ATOM 867 N N . PHE A 1 110 ? 4.049 -2.570 -24.318 1.00 79.75 110 PHE A N 1
ATOM 868 C CA . PHE A 1 110 ? 2.877 -3.385 -24.618 1.00 79.75 110 PHE A CA 1
ATOM 869 C C . PHE A 1 110 ? 3.174 -4.243 -25.851 1.00 79.75 110 PHE A C 1
ATOM 871 O O . PHE A 1 110 ? 3.890 -3.821 -26.756 1.00 79.75 110 PHE A O 1
ATOM 878 N N . ALA A 1 111 ? 2.702 -5.483 -25.835 1.00 72.94 111 ALA A N 1
ATOM 879 C CA . ALA A 1 111 ? 2.900 -6.471 -26.891 1.00 72.94 111 ALA A CA 1
ATOM 880 C C . ALA A 1 111 ? 1.574 -6.922 -27.519 1.00 72.94 111 ALA A C 1
ATOM 882 O O . ALA A 1 111 ? 1.566 -7.373 -28.658 1.00 72.94 111 ALA A O 1
ATOM 883 N N . GLN A 1 112 ? 0.468 -6.820 -26.780 1.00 70.94 112 GLN A N 1
ATOM 884 C CA . GLN A 1 112 ? -0.870 -7.209 -27.220 1.00 70.94 112 GLN A CA 1
ATOM 885 C C . GLN A 1 112 ? -1.902 -6.381 -26.453 1.00 70.94 112 GLN A C 1
ATOM 887 O O . GLN A 1 112 ? -1.677 -6.081 -25.280 1.00 70.94 112 GLN A O 1
ATOM 892 N N . GLU A 1 113 ? -3.013 -6.029 -27.098 1.00 66.25 113 GLU A N 1
ATOM 893 C CA . GLU A 1 113 ? -4.063 -5.191 -26.498 1.00 66.25 113 GLU A CA 1
ATOM 894 C C . GLU A 1 113 ? -5.380 -5.939 -26.248 1.00 66.25 113 GLU A C 1
ATOM 896 O O . GLU A 1 113 ? -6.112 -5.588 -25.324 1.00 66.25 113 GLU A O 1
ATOM 901 N N . GLU A 1 114 ? -5.637 -7.031 -26.978 1.00 64.62 114 GLU A N 1
ATOM 902 C CA . GLU A 1 114 ? -6.879 -7.806 -26.880 1.00 64.62 114 GLU A CA 1
ATOM 903 C C . GLU A 1 114 ? -6.627 -9.313 -26.710 1.00 64.62 114 GLU A C 1
ATOM 905 O O . GLU A 1 114 ? -5.694 -9.841 -27.317 1.00 64.62 114 GLU A O 1
ATOM 910 N N . PRO A 1 115 ? -7.448 -10.048 -25.932 1.00 64.06 115 PRO A N 1
ATOM 911 C CA . PRO A 1 115 ? -8.548 -9.558 -25.088 1.00 64.06 115 PRO A CA 1
ATOM 912 C C . PRO A 1 115 ? -8.064 -8.906 -23.779 1.00 64.06 115 PRO A C 1
ATOM 914 O O . PRO A 1 115 ? -8.864 -8.356 -23.027 1.00 64.06 115 PRO A O 1
ATOM 917 N N . PHE A 1 116 ? -6.759 -8.965 -23.506 1.00 71.62 116 PHE A N 1
ATOM 918 C CA . PHE A 1 116 ? -6.109 -8.314 -22.374 1.00 71.62 116 PHE A CA 1
ATOM 919 C C . PHE A 1 116 ? -4.881 -7.565 -22.866 1.00 71.62 116 PHE A C 1
ATOM 921 O O . PHE A 1 116 ? -4.176 -8.048 -23.757 1.00 71.62 116 PHE A O 1
ATOM 928 N N . LEU A 1 117 ? -4.555 -6.459 -22.195 1.00 76.31 117 LEU A N 1
ATOM 929 C CA . LEU A 1 117 ? -3.239 -5.866 -22.352 1.00 76.31 117 LEU A CA 1
ATOM 930 C C . LEU A 1 117 ? -2.192 -6.888 -21.903 1.00 76.31 117 LEU A C 1
ATOM 932 O O . LEU A 1 117 ? -2.282 -7.456 -20.815 1.00 76.31 117 LEU A O 1
ATOM 936 N N . ARG A 1 118 ? -1.182 -7.117 -22.731 1.00 76.81 118 ARG A N 1
ATOM 937 C CA . ARG A 1 118 ? 0.019 -7.864 -22.366 1.00 76.81 118 ARG A CA 1
ATOM 938 C C . ARG A 1 118 ? 1.222 -6.998 -22.634 1.00 76.81 118 ARG A C 1
ATOM 940 O O . ARG A 1 118 ? 1.257 -6.241 -23.601 1.00 76.81 118 ARG A O 1
ATOM 947 N N . GLY A 1 119 ? 2.223 -7.111 -21.782 1.00 79.12 119 GLY A N 1
ATOM 948 C CA . GLY A 1 119 ? 3.416 -6.297 -21.889 1.00 79.12 119 GLY A CA 1
ATOM 949 C C . GLY A 1 119 ? 4.569 -6.866 -21.091 1.00 79.12 119 GLY A C 1
ATOM 950 O O . GLY A 1 119 ? 4.387 -7.746 -20.252 1.00 79.12 119 GLY A O 1
ATOM 951 N N . ALA A 1 120 ? 5.759 -6.348 -21.369 1.00 81.38 120 ALA A N 1
ATOM 952 C CA . ALA A 1 120 ? 6.931 -6.625 -20.557 1.00 81.38 120 ALA A CA 1
ATOM 953 C C . ALA A 1 120 ? 7.004 -5.604 -19.423 1.00 81.38 120 ALA A C 1
ATOM 955 O O . ALA A 1 120 ? 6.835 -4.399 -19.645 1.00 81.38 120 ALA A O 1
ATOM 956 N N . VAL A 1 121 ? 7.295 -6.089 -18.222 1.00 86.06 121 VAL A N 1
ATOM 957 C CA . VAL A 1 121 ? 7.515 -5.261 -17.041 1.00 86.06 121 VAL A CA 1
ATOM 958 C C . VAL A 1 121 ? 8.844 -5.611 -16.395 1.00 86.06 121 VAL A C 1
ATOM 960 O O . VAL A 1 121 ? 9.329 -6.731 -16.526 1.00 86.06 121 VAL A O 1
ATOM 963 N N . VAL A 1 122 ? 9.423 -4.644 -15.695 1.00 87.31 122 VAL A N 1
ATOM 964 C CA . VAL A 1 122 ? 10.619 -4.841 -14.870 1.00 87.31 122 VAL A CA 1
ATOM 965 C C . VAL A 1 122 ? 10.337 -4.369 -13.447 1.00 87.31 122 VAL A C 1
ATOM 967 O O . VAL A 1 122 ? 9.596 -3.392 -13.276 1.00 87.31 122 VAL A O 1
ATOM 970 N N . PRO A 1 123 ? 10.890 -5.030 -12.420 1.00 89.62 123 PRO A N 1
ATOM 971 C CA . PRO A 1 123 ? 10.698 -4.606 -11.044 1.00 89.62 123 PRO A CA 1
ATOM 972 C C . PRO A 1 123 ? 11.392 -3.268 -10.777 1.00 89.62 123 PRO A C 1
ATOM 974 O O . PRO A 1 123 ? 12.435 -2.950 -11.351 1.00 89.62 123 PRO A O 1
ATOM 977 N N . VAL A 1 124 ? 10.804 -2.476 -9.885 1.00 90.31 124 VAL A N 1
ATOM 978 C CA . VAL A 1 124 ? 11.380 -1.230 -9.377 1.00 90.31 124 VAL A CA 1
ATOM 979 C C . VAL A 1 124 ? 11.680 -1.431 -7.899 1.00 90.31 124 VAL A C 1
ATOM 981 O O . VAL A 1 124 ? 10.760 -1.487 -7.087 1.00 90.31 124 VAL A O 1
ATOM 984 N N . LYS A 1 125 ? 12.970 -1.532 -7.570 1.00 86.88 125 LYS A N 1
ATOM 985 C CA . LYS A 1 125 ? 13.462 -1.598 -6.190 1.00 86.88 125 LYS A CA 1
ATOM 986 C C . LYS A 1 125 ? 13.910 -0.224 -5.709 1.00 86.88 125 LYS A C 1
ATOM 988 O O . LYS A 1 125 ? 14.351 0.612 -6.507 1.00 86.88 125 LYS A O 1
ATOM 993 N N . ASP A 1 126 ? 13.818 -0.014 -4.403 1.00 91.06 126 ASP A N 1
ATOM 994 C CA . ASP A 1 126 ? 14.463 1.125 -3.762 1.00 91.06 126 ASP A CA 1
ATOM 995 C C . ASP A 1 126 ? 15.986 1.078 -3.892 1.00 91.06 126 ASP A C 1
ATOM 997 O O . ASP A 1 126 ? 16.605 0.032 -4.106 1.00 91.06 126 ASP A O 1
ATOM 1001 N N . ARG A 1 127 ? 16.598 2.253 -3.743 1.00 87.69 127 ARG A N 1
ATOM 1002 C CA . ARG A 1 127 ? 18.049 2.369 -3.642 1.00 87.69 127 ARG A CA 1
ATOM 1003 C C . ARG A 1 127 ? 18.488 1.818 -2.288 1.00 87.69 127 ARG A C 1
ATOM 1005 O O . ARG A 1 127 ? 17.929 2.182 -1.257 1.00 87.69 127 ARG A O 1
ATOM 1012 N N . ILE A 1 128 ? 19.522 0.984 -2.286 1.00 81.81 128 ILE A N 1
ATOM 1013 C CA . ILE A 1 128 ? 20.162 0.530 -1.050 1.00 81.81 128 ILE A CA 1
ATOM 1014 C C . ILE A 1 128 ? 21.060 1.673 -0.563 1.00 81.81 128 ILE A C 1
ATOM 1016 O O . ILE A 1 128 ? 22.207 1.783 -0.987 1.00 81.81 128 ILE A O 1
ATOM 1020 N N . LEU A 1 129 ? 20.497 2.575 0.241 1.00 80.19 129 LEU A N 1
ATOM 1021 C CA . LEU A 1 129 ? 21.199 3.749 0.783 1.00 80.19 129 LEU A CA 1
ATOM 1022 C C . LEU A 1 129 ? 21.532 3.616 2.270 1.00 80.19 129 LEU A C 1
ATOM 1024 O O . LEU A 1 129 ? 22.429 4.297 2.752 1.00 80.19 129 LEU A O 1
ATOM 1028 N N . HIS A 1 130 ? 20.808 2.751 2.979 1.00 85.56 130 HIS A N 1
ATOM 1029 C CA . HIS A 1 130 ? 20.816 2.673 4.434 1.00 85.56 130 HIS A CA 1
ATOM 1030 C C . HIS A 1 130 ? 21.024 1.240 4.896 1.00 85.56 130 HIS A C 1
ATOM 1032 O O . HIS A 1 130 ? 20.472 0.297 4.319 1.00 85.56 130 HIS A O 1
ATOM 1038 N N . GLU A 1 131 ? 21.797 1.084 5.964 1.00 85.31 131 GLU A N 1
ATOM 1039 C CA . GLU A 1 131 ? 21.992 -0.206 6.608 1.00 85.31 131 GLU A CA 1
ATOM 1040 C C . GLU A 1 131 ? 20.779 -0.599 7.459 1.00 85.31 131 GLU A C 1
ATOM 1042 O O . GLU A 1 131 ? 19.955 0.225 7.872 1.00 85.31 131 GLU A O 1
ATOM 1047 N N . ALA A 1 132 ? 20.681 -1.892 7.774 1.00 85.44 132 ALA A N 1
ATOM 1048 C CA . ALA A 1 132 ? 19.618 -2.417 8.626 1.00 85.44 132 ALA A CA 1
ATOM 1049 C C . ALA A 1 132 ? 19.584 -1.739 10.010 1.00 85.44 132 ALA A C 1
ATOM 1051 O O . ALA A 1 132 ? 18.512 -1.576 10.585 1.00 85.44 132 ALA A O 1
ATOM 1052 N N . THR A 1 133 ? 20.731 -1.300 10.530 1.00 88.44 133 THR A N 1
ATOM 1053 C CA . THR A 1 133 ? 20.863 -0.571 11.804 1.00 88.44 133 THR A CA 1
ATOM 1054 C C . THR A 1 133 ? 20.093 0.752 11.819 1.00 88.44 133 THR A C 1
ATOM 1056 O O . THR A 1 133 ? 19.550 1.121 12.858 1.00 88.44 133 THR A O 1
ATOM 1059 N N . GLU A 1 134 ? 19.969 1.429 10.675 1.00 89.75 134 GLU A N 1
ATOM 1060 C CA . GLU A 1 134 ? 19.214 2.681 10.538 1.00 89.75 134 GLU A CA 1
ATOM 1061 C C . GLU A 1 134 ? 17.728 2.439 10.237 1.00 89.75 134 GLU A C 1
ATOM 1063 O O . GLU A 1 134 ? 16.855 3.156 10.734 1.00 89.75 134 GLU A O 1
ATOM 1068 N N . LEU A 1 135 ? 17.424 1.408 9.440 1.00 93.19 135 LEU A N 1
ATOM 1069 C CA . LEU A 1 135 ? 16.055 1.073 9.036 1.00 93.19 135 LEU A CA 1
ATOM 1070 C C . LEU A 1 135 ? 15.259 0.404 10.163 1.00 93.19 135 LEU A C 1
ATOM 1072 O O . LEU A 1 135 ? 14.090 0.735 10.370 1.00 93.19 135 LEU A O 1
ATOM 1076 N N . ASN A 1 136 ? 15.873 -0.520 10.907 1.00 94.94 136 ASN A N 1
ATOM 1077 C CA . ASN A 1 136 ? 15.189 -1.351 11.902 1.00 94.94 136 ASN A CA 1
ATOM 1078 C C . ASN A 1 136 ? 14.485 -0.539 13.004 1.00 94.94 136 ASN A C 1
ATOM 1080 O O . ASN A 1 136 ? 13.318 -0.836 13.279 1.00 94.94 136 ASN A O 1
ATOM 1084 N N . PRO A 1 137 ? 15.095 0.509 13.599 1.00 96.62 137 PRO A N 1
ATOM 1085 C CA . PRO A 1 137 ? 14.404 1.349 14.574 1.00 96.62 137 PRO A CA 1
ATOM 1086 C C . PRO A 1 137 ? 13.148 2.009 13.997 1.00 96.62 137 PRO A C 1
ATOM 1088 O O . PRO A 1 137 ? 12.127 2.100 14.675 1.00 96.62 137 PRO A O 1
ATOM 1091 N N . LYS A 1 138 ? 13.187 2.442 12.729 1.00 97.19 138 LYS A N 1
ATOM 1092 C CA . LYS A 1 138 ? 12.035 3.073 12.066 1.00 97.19 138 LYS A CA 1
ATOM 1093 C C . LYS A 1 138 ? 10.959 2.077 11.670 1.00 97.19 138 LYS A C 1
ATOM 1095 O O . LYS A 1 138 ? 9.778 2.383 11.817 1.00 97.19 138 LYS A O 1
ATOM 1100 N N . VAL A 1 139 ? 11.350 0.881 11.244 1.00 97.31 139 VAL A N 1
ATOM 1101 C CA . VAL A 1 139 ? 10.429 -0.239 11.031 1.00 97.31 139 VAL A CA 1
ATOM 1102 C C . VAL A 1 139 ? 9.681 -0.571 12.324 1.00 97.31 139 VAL A C 1
ATOM 1104 O O . VAL A 1 139 ? 8.458 -0.700 12.297 1.00 97.31 139 VAL A O 1
ATOM 1107 N N . LEU A 1 140 ? 10.387 -0.660 13.455 1.00 97.62 140 LEU A N 1
ATOM 1108 C CA . LEU A 1 140 ? 9.771 -0.955 14.748 1.00 97.62 140 LEU A CA 1
ATOM 1109 C C . LEU A 1 140 ? 8.812 0.159 15.193 1.00 97.62 140 LEU A C 1
ATOM 1111 O O . LEU A 1 140 ? 7.660 -0.128 15.503 1.00 97.62 140 LEU A O 1
ATOM 1115 N N . GLN A 1 141 ? 9.242 1.424 15.121 1.00 98.06 141 GLN A N 1
ATOM 1116 C CA . GLN A 1 141 ? 8.390 2.575 15.452 1.00 98.06 141 GLN A CA 1
ATOM 1117 C C . GLN A 1 141 ? 7.106 2.607 14.616 1.00 98.06 141 GLN A C 1
ATOM 1119 O O . GLN A 1 141 ? 6.025 2.867 15.140 1.00 98.06 141 GLN A O 1
ATOM 1124 N N . LEU A 1 142 ? 7.203 2.325 13.314 1.00 98.06 142 LEU A N 1
ATOM 1125 C CA . LEU A 1 142 ? 6.035 2.294 12.439 1.00 98.06 142 LEU A CA 1
ATOM 1126 C C . LEU A 1 142 ? 5.083 1.144 12.789 1.00 98.06 142 LEU A C 1
ATOM 1128 O O . LEU A 1 142 ? 3.868 1.339 12.799 1.00 98.06 142 LEU A O 1
ATOM 1132 N N . LYS A 1 143 ? 5.619 -0.038 13.108 1.00 97.69 143 LYS A N 1
ATOM 1133 C CA . LYS A 1 143 ? 4.819 -1.183 13.563 1.00 97.69 143 LYS A CA 1
ATOM 1134 C C . LYS A 1 143 ? 4.024 -0.848 14.823 1.00 97.69 143 LYS A C 1
ATOM 1136 O O . LYS A 1 143 ? 2.817 -1.074 14.854 1.00 97.69 143 LYS A O 1
ATOM 1141 N N . GLU A 1 144 ? 4.687 -0.280 15.825 1.00 98.00 144 GLU A N 1
ATOM 1142 C CA . GLU A 1 144 ? 4.060 0.134 17.084 1.00 98.00 144 GLU A CA 1
ATOM 1143 C C . GLU A 1 144 ? 2.984 1.202 16.847 1.00 98.00 144 GLU A C 1
ATOM 1145 O O . GLU A 1 144 ? 1.866 1.085 17.349 1.00 98.00 144 GLU A O 1
ATOM 1150 N N . ALA A 1 145 ? 3.266 2.203 16.008 1.00 97.94 145 ALA A N 1
ATOM 1151 C CA . ALA A 1 145 ? 2.291 3.233 15.659 1.00 97.94 145 ALA A CA 1
ATOM 1152 C C . ALA A 1 145 ? 1.046 2.641 14.969 1.00 97.94 145 ALA A C 1
ATOM 1154 O O . ALA A 1 145 ? -0.079 2.998 15.312 1.00 97.94 145 ALA A O 1
ATOM 1155 N N . ILE A 1 146 ? 1.214 1.692 14.041 1.00 95.94 146 ILE A N 1
ATOM 1156 C CA . ILE A 1 146 ? 0.083 1.017 13.382 1.00 95.94 146 ILE A CA 1
ATOM 1157 C C . ILE A 1 146 ? -0.733 0.187 14.385 1.00 95.94 146 ILE A C 1
ATOM 1159 O O . ILE A 1 146 ? -1.962 0.180 14.315 1.00 95.94 146 ILE A O 1
ATOM 1163 N N . GLN A 1 147 ? -0.086 -0.493 15.333 1.00 94.94 147 GLN A N 1
ATOM 1164 C CA . GLN A 1 147 ? -0.782 -1.237 16.391 1.00 94.94 147 GLN A CA 1
ATOM 1165 C C . GLN A 1 147 ? -1.580 -0.307 17.318 1.00 94.94 147 GLN A C 1
ATOM 1167 O O . GLN A 1 147 ? -2.723 -0.617 17.674 1.00 94.94 147 GLN A O 1
ATOM 1172 N N . ASN A 1 148 ? -1.016 0.854 17.657 1.00 95.44 148 ASN A N 1
ATOM 1173 C CA . ASN A 1 148 ? -1.702 1.890 18.426 1.00 95.44 148 ASN A CA 1
ATOM 1174 C C . ASN A 1 148 ? -2.916 2.433 17.666 1.00 95.44 148 ASN A C 1
ATOM 1176 O O . ASN A 1 148 ? -4.004 2.510 18.235 1.00 95.44 148 ASN A O 1
ATOM 1180 N N . LEU A 1 149 ? -2.759 2.735 16.372 1.00 94.25 149 LEU A N 1
ATOM 1181 C CA . LEU A 1 149 ? -3.861 3.154 15.507 1.00 94.25 149 LEU A CA 1
ATOM 1182 C C . LEU A 1 149 ? -4.976 2.103 15.490 1.00 94.25 149 LEU A C 1
ATOM 1184 O O . LEU A 1 149 ? -6.115 2.427 15.807 1.00 94.25 149 LEU A O 1
ATOM 1188 N N . ASN A 1 150 ? -4.643 0.839 15.229 1.00 92.19 150 ASN A N 1
ATOM 1189 C CA . ASN A 1 150 ? -5.608 -0.261 15.210 1.00 92.19 150 ASN A CA 1
ATOM 1190 C C . ASN A 1 150 ? -6.369 -0.398 16.542 1.00 92.19 150 ASN A C 1
ATOM 1192 O O . ASN A 1 150 ? -7.576 -0.625 16.558 1.00 92.19 150 ASN A O 1
ATOM 1196 N N . SER A 1 151 ? -5.679 -0.212 17.670 1.00 91.94 151 SER A N 1
ATOM 1197 C CA . SER A 1 151 ? -6.298 -0.254 19.002 1.00 91.94 151 SER A CA 1
ATOM 1198 C C . SER A 1 151 ? -7.311 0.871 19.226 1.00 91.94 151 SER A C 1
ATOM 1200 O O . SER A 1 151 ? -8.252 0.705 20.003 1.00 91.94 151 SER A O 1
ATOM 1202 N N . LEU A 1 152 ? -7.126 2.020 18.572 1.00 91.31 152 LEU A N 1
ATOM 1203 C CA . LEU A 1 152 ? -8.097 3.112 18.577 1.00 91.31 152 LEU A CA 1
ATOM 1204 C C . LEU A 1 152 ? -9.230 2.859 17.577 1.00 91.31 152 LEU A C 1
ATOM 1206 O O . LEU A 1 152 ? -10.389 3.088 17.910 1.00 91.31 152 LEU A O 1
ATOM 1210 N N . GLU A 1 153 ? -8.921 2.344 16.386 1.00 88.88 153 GLU A N 1
ATOM 1211 C CA . GLU A 1 153 ? -9.920 2.043 15.355 1.00 88.88 153 GLU A CA 1
ATOM 1212 C C . GLU A 1 153 ? -10.973 1.038 15.832 1.00 88.88 153 GLU A C 1
ATOM 1214 O O . GLU A 1 153 ? -12.160 1.260 15.616 1.00 88.88 153 GLU A O 1
ATOM 1219 N N . ILE A 1 154 ? -10.562 -0.006 16.559 1.00 87.56 154 ILE A N 1
ATOM 1220 C CA . ILE A 1 154 ? -11.477 -1.016 17.124 1.00 87.56 154 ILE A CA 1
ATOM 1221 C C . ILE A 1 154 ? -12.459 -0.406 18.141 1.00 87.56 154 ILE A C 1
ATOM 1223 O O . ILE A 1 154 ? -13.550 -0.931 18.355 1.00 87.56 154 ILE A O 1
ATOM 1227 N N . LYS A 1 155 ? -12.092 0.708 18.786 1.00 87.94 155 LYS A N 1
ATOM 1228 C CA . LYS A 1 155 ? -12.960 1.398 19.752 1.00 87.94 155 LYS A CA 1
ATOM 1229 C C . LYS A 1 155 ? -13.985 2.305 19.076 1.00 87.94 155 LYS A C 1
ATOM 1231 O O . LYS A 1 155 ? -14.937 2.716 19.739 1.00 87.94 155 LYS A O 1
ATOM 1236 N N . LEU A 1 156 ? -13.796 2.652 17.799 1.00 84.12 156 LEU A N 1
ATOM 1237 C CA . LEU A 1 156 ? -14.747 3.496 17.087 1.00 84.12 156 LEU A CA 1
ATOM 1238 C C . LEU A 1 156 ? -16.050 2.725 16.904 1.00 84.12 156 LEU A C 1
ATOM 1240 O O . LEU A 1 156 ? -16.071 1.626 16.346 1.00 84.12 156 LEU A O 1
ATOM 1244 N N . LYS A 1 157 ? -17.166 3.336 17.306 1.00 74.50 157 LYS A N 1
ATOM 1245 C CA . LYS A 1 157 ? -18.481 2.841 16.899 1.00 74.50 157 LYS A CA 1
ATOM 1246 C C . LYS A 1 157 ? -18.585 3.033 15.390 1.00 74.50 157 LYS A C 1
ATOM 1248 O O . LYS A 1 157 ? -18.525 4.168 14.911 1.00 74.50 157 LYS A O 1
ATOM 1253 N N . ALA A 1 158 ? -18.701 1.936 14.651 1.00 65.06 158 ALA A N 1
ATOM 1254 C CA . ALA A 1 158 ? -18.886 1.961 13.210 1.00 65.06 158 ALA A CA 1
ATOM 1255 C C . ALA A 1 158 ? -20.316 1.516 12.854 1.00 65.06 158 ALA A C 1
ATOM 1257 O O . ALA A 1 158 ? -20.828 0.595 13.492 1.00 65.06 158 ALA A O 1
ATOM 1258 N N . PRO A 1 159 ? -20.967 2.156 11.865 1.00 61.97 159 PRO A N 1
ATOM 1259 C CA . PRO A 1 159 ? -22.214 1.655 11.285 1.00 61.97 159 PRO A CA 1
ATOM 1260 C C . PRO A 1 159 ? -22.060 0.201 10.822 1.00 61.97 159 PRO A C 1
ATOM 1262 O O . PRO A 1 159 ? -20.976 -0.169 10.368 1.00 61.97 159 PRO A O 1
ATOM 1265 N N . GLU A 1 160 ? -23.126 -0.604 10.873 1.00 53.84 160 GLU A N 1
ATOM 1266 C CA . GLU A 1 160 ? -23.085 -2.012 10.433 1.00 53.84 160 GLU A CA 1
ATOM 1267 C C . GLU A 1 160 ? -22.596 -2.171 8.979 1.00 53.84 160 GLU A C 1
ATOM 1269 O O . GLU A 1 160 ? -22.020 -3.201 8.632 1.00 53.84 160 GLU A O 1
ATOM 1274 N N . GLU A 1 161 ? -22.750 -1.146 8.125 1.00 55.16 161 GLU A N 1
ATOM 1275 C CA . GLU A 1 161 ? -22.269 -1.176 6.736 1.00 55.16 161 GLU A CA 1
ATOM 1276 C C . GLU A 1 161 ? -20.828 -0.668 6.524 1.00 55.16 161 GLU A C 1
ATOM 1278 O O . GLU A 1 161 ? -20.351 -0.626 5.381 1.00 55.16 161 GLU A O 1
ATOM 1283 N N . ALA A 1 162 ? -20.122 -0.255 7.580 1.00 57.91 162 ALA A N 1
ATOM 1284 C CA . ALA A 1 162 ? -18.777 0.302 7.471 1.00 57.91 162 ALA A CA 1
ATOM 1285 C C . ALA A 1 162 ? -17.716 -0.769 7.159 1.00 57.91 162 ALA A C 1
ATOM 1287 O O . ALA A 1 162 ? -17.826 -1.939 7.524 1.00 57.91 162 ALA A O 1
ATOM 1288 N N . LEU A 1 163 ? -16.659 -0.359 6.452 1.00 57.81 163 LEU A N 1
ATOM 1289 C CA . LEU A 1 163 ? -15.539 -1.236 6.111 1.00 57.81 163 LEU A CA 1
ATOM 1290 C C . LEU A 1 163 ? -14.834 -1.774 7.367 1.00 57.81 163 LEU A C 1
ATOM 1292 O O . LEU A 1 163 ? -14.835 -1.130 8.413 1.00 57.81 163 LEU A O 1
ATOM 1296 N N . LEU A 1 164 ? -14.182 -2.936 7.219 1.00 59.72 164 LEU A N 1
ATOM 1297 C CA . LEU A 1 164 ? -13.380 -3.568 8.272 1.00 59.72 164 LEU A CA 1
ATOM 1298 C C . LEU A 1 164 ? -12.445 -2.557 8.938 1.00 59.72 164 LEU A C 1
ATOM 1300 O O . LEU A 1 164 ? -11.678 -1.882 8.248 1.00 59.72 164 LEU A O 1
ATOM 1304 N N . GLN A 1 165 ? -12.465 -2.532 10.269 1.00 65.25 165 GLN A N 1
ATOM 1305 C CA . GLN A 1 165 ? -11.793 -1.515 11.075 1.00 65.25 165 GLN A CA 1
ATOM 1306 C C . GLN A 1 165 ? -10.264 -1.661 11.173 1.00 65.25 165 GLN A C 1
ATOM 1308 O O . GLN A 1 165 ? -9.612 -1.001 11.971 1.00 65.25 165 GLN A O 1
ATOM 1313 N N . THR A 1 166 ? -9.676 -2.583 10.409 1.00 74.88 166 THR A N 1
ATOM 1314 C CA . THR A 1 166 ? -8.315 -3.081 10.657 1.00 74.88 166 THR A CA 1
ATOM 1315 C C . THR A 1 166 ? -7.469 -3.150 9.388 1.00 74.88 166 THR A C 1
ATOM 1317 O O . THR A 1 166 ? -6.513 -3.918 9.304 1.00 74.88 166 THR A O 1
ATOM 1320 N N . GLN A 1 167 ? -7.798 -2.367 8.355 1.00 83.50 167 GLN A N 1
ATOM 1321 C CA . GLN A 1 167 ? -7.109 -2.431 7.057 1.00 83.50 167 GLN A CA 1
ATOM 1322 C C . GLN A 1 167 ? -5.609 -2.155 7.172 1.00 83.50 167 GLN A C 1
ATOM 1324 O O . GLN A 1 167 ? -4.811 -2.892 6.591 1.00 83.50 167 GLN A O 1
ATOM 1329 N N . THR A 1 168 ? -5.222 -1.154 7.963 1.00 85.31 168 THR A N 1
ATOM 1330 C CA . THR A 1 168 ? -3.815 -0.825 8.226 1.00 85.31 168 THR A CA 1
ATOM 1331 C C . THR A 1 168 ? -3.094 -1.976 8.932 1.00 85.31 168 THR A C 1
ATOM 1333 O O . THR A 1 168 ? -1.994 -2.358 8.533 1.00 85.31 168 THR A O 1
ATOM 1336 N N . ALA A 1 169 ? -3.735 -2.612 9.917 1.00 87.81 169 ALA A N 1
ATOM 1337 C CA . ALA A 1 169 ? -3.182 -3.778 10.608 1.00 87.81 169 ALA A CA 1
ATOM 1338 C C . ALA A 1 169 ? -3.076 -5.011 9.693 1.00 87.81 169 ALA A C 1
ATOM 1340 O O . ALA A 1 169 ? -2.061 -5.705 9.700 1.00 87.81 169 ALA A O 1
ATOM 1341 N N . ASN A 1 170 ? -4.080 -5.259 8.849 1.00 87.31 170 ASN A N 1
ATOM 1342 C CA . ASN A 1 170 ? -4.060 -6.342 7.862 1.00 87.31 170 ASN A CA 1
ATOM 1343 C C . ASN A 1 170 ? -2.949 -6.133 6.825 1.00 87.31 170 ASN A C 1
ATOM 1345 O O . ASN A 1 170 ? -2.280 -7.084 6.423 1.00 87.31 170 ASN A O 1
ATOM 1349 N N . SER A 1 171 ? -2.748 -4.885 6.401 1.00 88.62 171 SER A N 1
ATOM 1350 C CA . SER A 1 171 ? -1.660 -4.466 5.516 1.00 88.62 171 SER A CA 1
ATOM 1351 C C . SER A 1 171 ? -0.292 -4.712 6.159 1.00 88.62 171 SER A C 1
ATOM 1353 O O . SER A 1 171 ? 0.585 -5.290 5.518 1.00 88.62 171 SER A O 1
ATOM 1355 N N . LEU A 1 172 ? -0.134 -4.381 7.446 1.00 90.44 172 LEU A N 1
ATOM 1356 C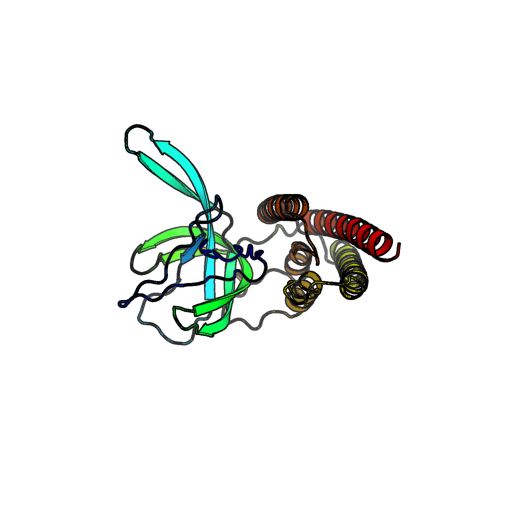 CA . LEU A 1 172 ? 1.097 -4.646 8.192 1.00 90.44 172 LEU A CA 1
ATOM 1357 C C . LEU A 1 172 ? 1.384 -6.144 8.346 1.00 90.44 172 LEU A C 1
ATOM 1359 O O . LEU A 1 172 ? 2.466 -6.596 7.984 1.00 90.44 172 LEU A O 1
ATOM 1363 N N . ASN A 1 173 ? 0.404 -6.919 8.814 1.00 89.50 173 ASN A N 1
ATOM 1364 C CA . ASN A 1 173 ? 0.518 -8.372 8.971 1.00 89.50 173 ASN A CA 1
ATOM 1365 C C . ASN A 1 173 ? 0.892 -9.057 7.647 1.00 89.50 173 ASN A C 1
ATOM 1367 O O . ASN A 1 173 ? 1.638 -10.034 7.633 1.00 89.50 173 ASN A O 1
ATOM 1371 N N . TRP A 1 174 ? 0.393 -8.537 6.521 1.00 86.62 174 TRP A N 1
ATOM 1372 C CA . TRP A 1 174 ? 0.819 -8.999 5.206 1.00 86.62 174 TRP A CA 1
ATOM 1373 C C . TRP A 1 174 ? 2.269 -8.609 4.900 1.00 86.62 174 TRP A C 1
ATOM 1375 O O . TRP A 1 174 ? 3.040 -9.462 4.486 1.00 86.62 174 TRP A O 1
ATOM 1385 N N . ALA A 1 175 ? 2.666 -7.354 5.120 1.00 88.50 175 ALA A N 1
ATOM 1386 C CA . ALA A 1 175 ? 4.023 -6.892 4.819 1.00 88.50 175 ALA A CA 1
ATOM 1387 C C . ALA A 1 175 ? 5.100 -7.689 5.581 1.00 88.50 175 ALA A C 1
ATOM 1389 O O . ALA A 1 175 ? 6.182 -7.958 5.042 1.00 88.50 175 ALA A O 1
ATOM 1390 N N . GLU A 1 176 ? 4.790 -8.088 6.814 1.00 89.69 176 GLU A N 1
ATOM 1391 C CA . GLU A 1 176 ? 5.652 -8.913 7.662 1.00 89.69 176 GLU A CA 1
ATOM 1392 C C . GLU A 1 176 ? 5.810 -10.339 7.138 1.00 89.69 176 GLU A C 1
ATOM 1394 O O . GLU A 1 176 ? 6.911 -10.893 7.156 1.00 89.69 176 GLU A O 1
ATOM 1399 N N . LYS A 1 177 ? 4.727 -10.924 6.629 1.00 83.50 177 LYS A N 1
ATOM 1400 C CA . LYS A 1 177 ? 4.741 -12.267 6.059 1.00 83.50 177 LYS A CA 1
ATOM 1401 C C . LYS A 1 177 ? 5.328 -12.189 4.656 1.00 83.50 177 LYS A C 1
ATOM 1403 O O . LYS A 1 177 ? 4.691 -11.693 3.734 1.00 83.50 177 LYS A O 1
ATOM 1408 N N . ALA A 1 178 ? 6.563 -12.667 4.488 1.00 64.69 178 ALA A N 1
ATOM 1409 C CA . ALA A 1 178 ? 7.142 -12.814 3.156 1.00 64.69 178 ALA A CA 1
ATOM 1410 C C . ALA A 1 178 ? 6.157 -13.613 2.284 1.00 64.69 178 ALA A C 1
ATOM 1412 O O . ALA A 1 178 ? 5.744 -14.706 2.686 1.00 64.69 178 ALA A O 1
ATOM 1413 N N . PRO A 1 179 ? 5.707 -13.064 1.148 1.00 64.31 179 PRO A N 1
ATOM 1414 C CA . PRO A 1 179 ? 4.671 -13.725 0.388 1.00 64.31 179 PRO A CA 1
ATOM 1415 C C . PRO A 1 179 ? 5.321 -14.905 -0.353 1.00 64.31 179 PRO A C 1
ATOM 1417 O O . PRO A 1 179 ? 6.266 -14.719 -1.115 1.00 64.31 179 PRO A O 1
ATOM 1420 N N . GLY A 1 180 ? 4.845 -16.126 -0.087 1.00 65.12 180 GLY A N 1
ATOM 1421 C CA . GLY A 1 180 ? 5.244 -17.340 -0.809 1.00 65.12 180 GLY A CA 1
ATOM 1422 C C . GLY A 1 180 ? 4.647 -17.329 -2.212 1.00 65.12 180 GLY A C 1
ATOM 1423 O O . GLY A 1 180 ? 3.644 -17.991 -2.467 1.00 65.12 180 GLY A O 1
ATOM 1424 N N . LEU A 1 181 ? 5.190 -16.472 -3.073 1.00 69.81 181 LEU A N 1
ATOM 1425 C CA . LEU A 1 181 ? 4.689 -16.224 -4.417 1.00 69.81 181 LEU A CA 1
ATOM 1426 C C . LEU A 1 181 ? 5.532 -16.973 -5.429 1.00 69.81 181 LEU A C 1
ATOM 1428 O O . LEU A 1 181 ? 6.756 -16.977 -5.348 1.00 69.81 181 LEU A O 1
ATOM 1432 N N . ASP A 1 182 ? 4.852 -17.520 -6.425 1.00 73.56 182 ASP A N 1
ATOM 1433 C CA . ASP A 1 182 ? 5.480 -18.052 -7.623 1.00 73.56 182 ASP A CA 1
ATOM 1434 C C . ASP A 1 182 ? 5.833 -16.894 -8.576 1.00 73.56 182 ASP A C 1
ATOM 1436 O O . ASP A 1 182 ? 5.157 -16.629 -9.571 1.00 73.56 182 ASP A O 1
ATOM 1440 N N . CYS A 1 183 ? 6.828 -16.093 -8.185 1.00 75.19 183 CYS A N 1
ATOM 1441 C CA . CYS A 1 183 ? 7.417 -15.052 -9.020 1.00 75.19 183 CYS A CA 1
ATOM 1442 C C . CYS A 1 183 ? 8.912 -14.902 -8.747 1.00 75.19 183 CYS A C 1
ATOM 1444 O O . CYS A 1 183 ? 9.395 -15.225 -7.665 1.00 75.19 183 CYS A O 1
ATOM 1446 N N . ASP A 1 184 ? 9.627 -14.334 -9.716 1.00 80.81 184 ASP A N 1
ATOM 1447 C CA . ASP A 1 184 ? 11.039 -13.981 -9.574 1.00 80.81 184 ASP A CA 1
ATOM 1448 C C . ASP A 1 184 ? 11.261 -13.084 -8.333 1.00 80.81 184 ASP A C 1
ATOM 1450 O O . ASP A 1 184 ? 10.567 -12.081 -8.132 1.00 80.81 184 ASP A O 1
ATOM 1454 N N . GLU A 1 185 ? 12.240 -13.446 -7.495 1.00 83.88 185 GLU A N 1
ATOM 1455 C CA . GLU A 1 185 ? 12.596 -12.746 -6.250 1.00 83.88 185 GLU A CA 1
ATOM 1456 C C . GLU A 1 185 ? 12.947 -11.266 -6.472 1.00 83.88 185 GLU A C 1
ATOM 1458 O O . GLU A 1 185 ? 12.836 -10.431 -5.569 1.00 83.88 185 GLU A O 1
ATOM 1463 N N . SER A 1 186 ? 13.343 -10.893 -7.690 1.00 84.88 186 SER A N 1
ATOM 1464 C CA . SER A 1 186 ? 13.564 -9.504 -8.077 1.00 84.88 186 SER A CA 1
ATOM 1465 C C . SER A 1 186 ? 12.296 -8.643 -8.000 1.00 84.88 186 SER A C 1
ATOM 1467 O O . SER A 1 186 ? 12.412 -7.431 -7.823 1.00 84.88 186 SER A O 1
ATOM 1469 N N . PHE A 1 187 ? 11.099 -9.234 -8.044 1.00 84.88 187 PHE A N 1
ATOM 1470 C CA . PHE A 1 187 ? 9.826 -8.527 -7.870 1.00 84.88 187 PHE A CA 1
ATOM 1471 C C . PHE A 1 187 ? 9.390 -8.387 -6.415 1.00 84.88 187 PHE A C 1
ATOM 1473 O O . PHE A 1 187 ? 8.508 -7.574 -6.126 1.00 84.88 187 PHE A O 1
ATOM 1480 N N . VAL A 1 188 ? 9.992 -9.150 -5.504 1.00 86.50 188 VAL A N 1
ATOM 1481 C CA . VAL A 1 188 ? 9.649 -9.119 -4.084 1.00 86.50 188 VAL A CA 1
ATOM 1482 C C . VAL A 1 188 ? 10.482 -8.030 -3.396 1.00 86.50 188 VAL A C 1
ATOM 1484 O O . VAL A 1 188 ? 11.713 -8.126 -3.356 1.00 86.50 188 VAL A O 1
ATOM 1487 N N . PRO A 1 189 ? 9.855 -6.973 -2.845 1.00 89.25 189 PRO A N 1
ATOM 1488 C CA . PRO A 1 189 ? 10.590 -5.932 -2.137 1.00 89.25 189 PRO A CA 1
ATOM 1489 C C . PRO A 1 189 ? 11.146 -6.434 -0.805 1.00 89.25 189 PRO A C 1
ATOM 1491 O O . PRO A 1 189 ? 10.652 -7.417 -0.243 1.00 89.25 189 PRO A O 1
ATOM 1494 N N . SER A 1 190 ? 12.129 -5.720 -0.252 1.00 91.19 190 SER A N 1
ATOM 1495 C CA . SER A 1 190 ? 12.657 -6.012 1.087 1.00 91.19 190 SER A CA 1
ATOM 1496 C C . SER A 1 190 ? 11.578 -5.853 2.169 1.00 91.19 190 SER A C 1
ATOM 1498 O O . SER A 1 190 ? 10.567 -5.182 1.963 1.00 91.19 190 SER A O 1
ATOM 1500 N N . LEU A 1 191 ? 11.788 -6.438 3.353 1.00 91.44 191 LEU A N 1
ATOM 1501 C CA . LEU A 1 191 ? 10.853 -6.286 4.477 1.00 91.44 191 LEU A CA 1
ATOM 1502 C C . LEU A 1 191 ? 10.617 -4.808 4.831 1.00 91.44 191 LEU A C 1
ATOM 1504 O O . LEU A 1 191 ? 9.471 -4.395 4.989 1.00 91.44 191 LEU A O 1
ATOM 1508 N N . ALA A 1 192 ? 11.688 -4.013 4.913 1.00 93.88 192 ALA A N 1
ATOM 1509 C CA . ALA A 1 192 ? 11.596 -2.585 5.207 1.00 93.88 192 ALA A CA 1
ATOM 1510 C C . ALA A 1 192 ? 10.823 -1.831 4.112 1.00 93.88 192 ALA A C 1
ATOM 1512 O O . ALA A 1 192 ? 9.962 -1.008 4.425 1.00 93.88 192 ALA A O 1
ATOM 1513 N N . GLU A 1 193 ? 11.059 -2.164 2.837 1.00 93.12 193 GLU A N 1
ATOM 1514 C CA . GLU A 1 193 ? 10.311 -1.589 1.717 1.00 93.12 193 GLU A CA 1
ATOM 1515 C C . GLU A 1 193 ? 8.822 -1.948 1.812 1.00 93.12 193 GLU A C 1
ATOM 1517 O O . GLU A 1 193 ? 7.985 -1.050 1.756 1.00 93.12 193 GLU A O 1
ATOM 1522 N N . ARG A 1 194 ? 8.459 -3.210 2.069 1.00 91.94 194 ARG A N 1
ATOM 1523 C CA . ARG A 1 194 ? 7.048 -3.605 2.240 1.00 91.94 194 ARG A CA 1
ATOM 1524 C C . ARG A 1 194 ? 6.385 -2.893 3.419 1.00 91.94 194 ARG A C 1
ATOM 1526 O O . ARG A 1 194 ? 5.289 -2.355 3.271 1.00 91.94 194 ARG A O 1
ATOM 1533 N N . ILE A 1 195 ? 7.051 -2.848 4.574 1.00 93.75 195 ILE A N 1
ATOM 1534 C CA . ILE A 1 195 ? 6.521 -2.198 5.781 1.00 93.75 195 ILE A CA 1
ATOM 1535 C C . ILE A 1 195 ? 6.325 -0.694 5.561 1.00 93.75 195 ILE A C 1
ATOM 1537 O O . ILE A 1 195 ? 5.322 -0.147 6.008 1.00 93.75 195 ILE A O 1
ATOM 1541 N N . SER A 1 196 ? 7.208 -0.033 4.809 1.00 95.12 196 SER A N 1
ATOM 1542 C CA . SER A 1 196 ? 7.073 1.399 4.504 1.00 95.12 196 SER A CA 1
ATOM 1543 C C . SER A 1 196 ? 5.802 1.765 3.725 1.00 95.12 196 SER A C 1
ATOM 1545 O O . SER A 1 196 ? 5.406 2.924 3.729 1.00 95.12 196 SER A O 1
ATOM 1547 N N . PHE A 1 197 ? 5.142 0.797 3.077 1.00 93.69 197 PHE A N 1
ATOM 1548 C CA . PHE A 1 197 ? 3.851 1.003 2.414 1.00 93.69 197 PHE A CA 1
ATOM 1549 C C . PHE A 1 197 ? 2.647 0.627 3.287 1.00 93.69 197 PHE A C 1
ATOM 1551 O O . PHE A 1 197 ? 1.510 0.943 2.929 1.00 93.69 197 PHE A O 1
ATOM 1558 N N . ALA A 1 198 ? 2.866 -0.049 4.420 1.00 91.88 198 ALA A N 1
ATOM 1559 C CA . ALA A 1 198 ? 1.798 -0.673 5.194 1.00 91.88 198 ALA A CA 1
ATOM 1560 C C . ALA A 1 198 ? 0.771 0.341 5.724 1.00 91.88 198 ALA A C 1
ATOM 1562 O O . ALA A 1 198 ? -0.415 0.014 5.784 1.00 91.88 198 ALA A O 1
ATOM 1563 N N . ALA A 1 199 ? 1.225 1.557 6.047 1.00 90.62 199 ALA A N 1
ATOM 1564 C CA . ALA A 1 199 ? 0.418 2.642 6.598 1.00 90.62 199 ALA A CA 1
ATOM 1565 C C . ALA A 1 199 ? -0.568 3.279 5.625 1.00 90.62 199 ALA A C 1
ATOM 1567 O O . ALA A 1 199 ? -1.521 3.917 6.067 1.00 90.62 199 ALA A O 1
ATOM 1568 N N . TYR A 1 200 ? -0.342 3.157 4.315 1.00 92.06 200 TYR A N 1
ATOM 1569 C CA . TYR A 1 200 ? -1.171 3.824 3.316 1.00 92.06 200 TYR A CA 1
ATOM 1570 C C . TYR A 1 200 ? -2.458 3.032 3.067 1.00 92.06 200 TYR A C 1
ATOM 1572 O O . TYR A 1 200 ? -2.784 2.623 1.951 1.00 92.06 200 TYR A O 1
ATOM 1580 N N . GLN A 1 201 ? -3.214 2.833 4.137 1.00 88.06 201 GLN A N 1
ATOM 1581 C CA . GLN A 1 201 ? -4.582 2.358 4.141 1.00 88.06 201 GLN A CA 1
ATOM 1582 C C . GLN A 1 201 ? -5.455 3.431 4.806 1.00 88.06 201 GLN A C 1
ATOM 1584 O O . GLN A 1 201 ? -4.957 4.248 5.579 1.00 88.06 201 GLN A O 1
ATOM 1589 N N . PRO A 1 202 ? -6.746 3.490 4.491 1.00 86.19 202 PRO A N 1
ATOM 1590 C CA . PRO A 1 202 ? -7.682 4.289 5.217 1.00 86.19 202 PRO A CA 1
ATOM 1591 C C . PRO A 1 202 ? -7.968 3.637 6.521 1.00 86.19 202 PRO A C 1
ATOM 1593 O O . PRO A 1 202 ? -7.752 2.452 6.785 1.00 86.19 202 PRO A O 1
ATOM 1596 N N . VAL A 1 203 ? -8.565 4.517 7.275 1.00 85.12 203 VAL A N 1
ATOM 1597 C CA . VAL A 1 203 ? -8.897 4.338 8.637 1.00 85.12 203 VAL A CA 1
ATOM 1598 C C . VAL A 1 203 ? -10.412 4.308 8.707 1.00 85.12 203 VAL A C 1
ATOM 1600 O O . VAL A 1 203 ? -11.140 4.864 7.877 1.00 85.12 203 VAL A O 1
ATOM 1603 N N . SER A 1 204 ? -10.897 3.604 9.703 1.00 80.50 204 SER A N 1
ATOM 1604 C CA . SER A 1 204 ? -12.309 3.476 10.009 1.00 80.50 204 SER A CA 1
ATOM 1605 C C . SER A 1 204 ? -12.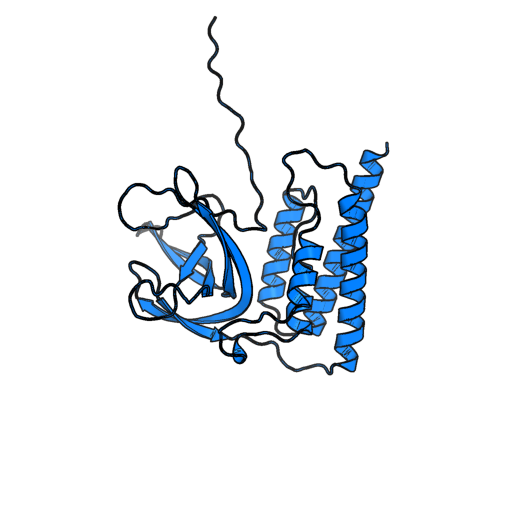983 4.848 10.075 1.00 80.50 204 SER A C 1
ATOM 1607 O O . SER A 1 204 ? -12.514 5.765 10.752 1.00 80.50 204 SER A O 1
ATOM 1609 N N . GLY A 1 205 ? -14.092 5.004 9.348 1.00 78.62 205 GLY A N 1
ATOM 1610 C CA . GLY A 1 205 ? -14.818 6.273 9.293 1.00 78.62 205 GLY A CA 1
ATOM 1611 C C . GLY A 1 205 ? -14.056 7.396 8.581 1.00 78.62 205 GLY A C 1
ATOM 1612 O O . GLY A 1 205 ? -14.201 8.561 8.965 1.00 78.62 205 GLY A O 1
ATOM 1613 N N . SER A 1 206 ? -13.218 7.075 7.585 1.00 82.44 206 SER A N 1
ATOM 1614 C CA . SER A 1 206 ? -12.539 8.090 6.778 1.00 82.44 206 SER A CA 1
ATOM 1615 C C . SER A 1 206 ? -13.520 8.978 6.000 1.00 82.44 206 SER A C 1
ATOM 1617 O O . SER A 1 206 ? -14.370 8.490 5.251 1.00 82.44 206 SER A O 1
ATOM 1619 N N . MET A 1 207 ? -13.358 10.293 6.146 1.00 85.62 207 MET A N 1
ATOM 1620 C CA . MET A 1 207 ? -14.041 11.322 5.363 1.00 85.62 207 MET A CA 1
ATOM 1621 C C . MET A 1 207 ? -13.422 11.454 3.967 1.00 85.62 207 MET A C 1
ATOM 1623 O O . MET A 1 207 ? -12.289 11.038 3.728 1.00 85.62 207 MET A O 1
ATOM 1627 N N . GLN A 1 208 ? -14.139 12.094 3.040 1.00 84.00 208 GLN A N 1
ATOM 1628 C CA . GLN A 1 208 ? -13.653 12.273 1.669 1.00 84.00 208 GLN A CA 1
ATOM 1629 C C . GLN A 1 208 ? -12.319 13.033 1.607 1.00 84.00 208 GLN A C 1
ATOM 1631 O O . GLN A 1 20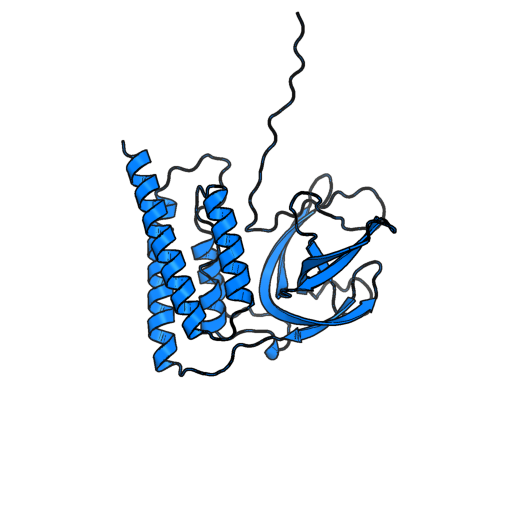8 ? -11.443 12.653 0.839 1.00 84.00 208 GLN A O 1
ATOM 1636 N N . SER A 1 209 ? -12.137 14.063 2.436 1.00 87.00 209 SER A N 1
ATOM 1637 C CA . SER A 1 209 ? -10.876 14.812 2.528 1.00 87.00 209 SER A CA 1
ATOM 1638 C C . SER A 1 209 ? -9.706 13.940 2.998 1.00 87.00 209 SER A C 1
ATOM 1640 O O . SER A 1 209 ? -8.605 14.039 2.460 1.00 87.00 209 SER A O 1
ATOM 1642 N N . GLU A 1 210 ? -9.944 13.046 3.960 1.00 87.25 210 GLU A N 1
ATOM 1643 C CA . GLU A 1 210 ? -8.945 12.101 4.475 1.00 87.25 210 GLU A CA 1
ATOM 1644 C C . GLU A 1 210 ? -8.580 11.049 3.418 1.00 87.25 210 GLU A C 1
ATOM 1646 O O . GLU A 1 210 ? -7.410 10.695 3.276 1.00 87.25 210 GLU A O 1
ATOM 1651 N N . LEU A 1 211 ? -9.556 10.596 2.624 1.00 86.31 211 LEU A N 1
ATOM 1652 C CA . LEU A 1 211 ? -9.306 9.706 1.490 1.00 86.31 211 LEU A CA 1
ATOM 1653 C C . LEU A 1 211 ? -8.511 10.380 0.372 1.00 86.31 211 LEU A C 1
ATOM 1655 O O . LEU A 1 211 ? -7.619 9.750 -0.192 1.00 86.31 211 LEU A O 1
ATOM 1659 N N . THR A 1 212 ? -8.807 11.641 0.057 1.00 86.31 212 THR A N 1
ATOM 1660 C CA . THR A 1 212 ? -8.031 12.407 -0.926 1.00 86.31 212 THR A CA 1
ATOM 1661 C C . THR A 1 212 ? -6.587 12.567 -0.452 1.00 86.31 212 THR A C 1
ATOM 1663 O O . THR A 1 212 ? -5.662 12.245 -1.195 1.00 86.31 212 THR A O 1
ATOM 1666 N N . LYS A 1 213 ? -6.375 12.935 0.820 1.00 89.12 213 LYS A N 1
ATOM 1667 C CA . LYS A 1 213 ? -5.030 13.006 1.412 1.00 89.12 213 LYS A CA 1
ATOM 1668 C C . LYS A 1 213 ? -4.308 11.657 1.345 1.00 89.12 213 LYS A C 1
ATOM 1670 O O . LYS A 1 213 ? -3.141 11.597 0.974 1.00 89.12 213 LYS A O 1
ATOM 1675 N N . LEU A 1 214 ? -4.996 10.556 1.653 1.00 86.88 214 LEU A N 1
ATOM 1676 C CA . LEU A 1 214 ? -4.435 9.210 1.516 1.00 86.88 214 LEU A CA 1
ATOM 1677 C C . LEU A 1 214 ? -3.991 8.914 0.074 1.00 86.88 214 LEU A C 1
ATOM 1679 O O . LEU A 1 214 ? -2.946 8.298 -0.127 1.00 86.88 214 LEU A O 1
ATOM 1683 N N . GLN A 1 215 ? -4.778 9.309 -0.929 1.00 86.12 215 GLN A N 1
ATOM 1684 C CA . GLN A 1 215 ? -4.421 9.119 -2.337 1.00 86.12 215 GLN A CA 1
ATOM 1685 C C . GLN A 1 215 ? -3.160 9.906 -2.710 1.00 86.12 215 GLN A C 1
ATOM 1687 O O . GLN A 1 215 ? -2.266 9.344 -3.341 1.00 86.12 215 GLN A O 1
ATOM 1692 N N . GLU A 1 216 ? -3.049 11.160 -2.278 1.00 87.69 216 GLU A N 1
ATOM 1693 C CA . GLU A 1 216 ? -1.855 11.983 -2.502 1.00 87.69 216 GLU A CA 1
ATOM 1694 C C . GLU A 1 216 ? -0.607 11.354 -1.870 1.00 87.69 216 GLU A C 1
ATOM 1696 O O . GLU A 1 216 ? 0.421 11.204 -2.531 1.00 87.69 216 GLU A O 1
ATOM 1701 N N . GLU A 1 217 ? -0.708 10.909 -0.616 1.00 90.69 217 GLU A N 1
ATOM 1702 C CA . GLU A 1 217 ? 0.400 10.259 0.089 1.00 90.69 217 GLU A CA 1
ATOM 1703 C C . GLU A 1 217 ? 0.808 8.928 -0.562 1.00 90.69 217 GLU A C 1
ATOM 1705 O O . GLU A 1 217 ? 1.998 8.627 -0.663 1.00 90.69 217 GLU A O 1
ATOM 1710 N N . LYS A 1 218 ? -0.146 8.160 -1.106 1.00 90.19 218 LYS A N 1
ATOM 1711 C CA . LYS A 1 218 ? 0.156 6.958 -1.903 1.00 90.19 218 LYS A CA 1
ATOM 1712 C C . LYS A 1 218 ? 0.973 7.276 -3.147 1.00 90.19 218 LYS A C 1
ATOM 1714 O O . LYS A 1 218 ? 1.911 6.544 -3.450 1.00 90.19 218 LYS A O 1
ATOM 1719 N N . LEU A 1 219 ? 0.615 8.329 -3.879 1.00 86.88 219 LEU A N 1
ATOM 1720 C CA . LEU A 1 219 ? 1.337 8.713 -5.093 1.00 86.88 219 LEU A CA 1
ATOM 1721 C C . LEU A 1 219 ? 2.766 9.154 -4.759 1.00 86.88 219 LEU A C 1
ATOM 1723 O O . LEU A 1 219 ? 3.709 8.639 -5.360 1.00 86.88 219 LEU A O 1
ATOM 1727 N N . LYS A 1 220 ? 2.937 9.987 -3.721 1.00 89.38 220 LYS A N 1
ATOM 1728 C CA . LYS A 1 220 ? 4.264 10.371 -3.206 1.00 89.38 220 LYS A CA 1
ATOM 1729 C C . LYS A 1 220 ? 5.099 9.147 -2.823 1.00 89.38 220 LYS A C 1
ATOM 1731 O O . LYS A 1 220 ? 6.258 9.031 -3.216 1.00 89.38 220 LYS A O 1
ATOM 1736 N N . ALA A 1 221 ? 4.500 8.199 -2.103 1.00 90.38 221 ALA A N 1
ATOM 1737 C CA . ALA A 1 221 ? 5.156 6.960 -1.695 1.00 90.38 221 ALA A CA 1
ATOM 1738 C C . ALA A 1 221 ? 5.575 6.086 -2.891 1.00 90.38 221 ALA A C 1
ATOM 1740 O O . ALA A 1 221 ? 6.642 5.472 -2.864 1.00 90.38 221 ALA A O 1
ATOM 1741 N N . MET A 1 222 ? 4.757 6.035 -3.948 1.00 89.06 222 MET A N 1
ATOM 1742 C CA . MET A 1 222 ? 5.068 5.290 -5.170 1.00 89.06 222 MET A CA 1
ATOM 1743 C C . MET A 1 222 ? 6.233 5.909 -5.958 1.00 89.06 222 MET A C 1
ATOM 1745 O O . MET A 1 222 ? 7.029 5.154 -6.525 1.00 89.06 222 MET A O 1
ATOM 1749 N N . ASP A 1 223 ? 6.352 7.242 -5.963 1.00 89.12 223 ASP A N 1
ATOM 1750 C CA . ASP A 1 223 ? 7.451 7.979 -6.605 1.00 89.12 223 ASP A CA 1
ATOM 1751 C C . ASP A 1 223 ? 8.777 7.898 -5.819 1.00 89.12 223 ASP A C 1
ATOM 1753 O O . ASP A 1 223 ? 9.856 7.864 -6.420 1.00 89.12 223 ASP A O 1
ATOM 1757 N N . GLY A 1 224 ? 8.714 7.819 -4.485 1.00 89.19 224 GLY A N 1
ATOM 1758 C CA . GLY A 1 224 ? 9.888 7.760 -3.609 1.00 89.19 224 GLY A CA 1
ATOM 1759 C C . GLY A 1 224 ? 10.733 6.493 -3.795 1.00 89.19 224 GLY A C 1
ATOM 1760 O O . GLY A 1 224 ? 10.202 5.387 -3.877 1.00 89.19 224 GLY A O 1
ATOM 1761 N N . LYS A 1 225 ? 12.064 6.635 -3.833 1.00 91.25 225 LYS A N 1
ATOM 1762 C CA . LYS A 1 225 ? 13.027 5.519 -4.010 1.00 91.25 225 LYS A CA 1
ATOM 1763 C C . LYS A 1 225 ? 13.937 5.274 -2.804 1.00 91.25 225 LYS A C 1
ATOM 1765 O O . LYS A 1 225 ? 14.889 4.497 -2.901 1.00 91.25 225 LYS A O 1
ATOM 1770 N N . ASP A 1 226 ? 13.668 5.977 -1.713 1.00 95.31 226 ASP A N 1
ATOM 1771 C CA . ASP A 1 226 ? 14.373 5.879 -0.444 1.00 95.31 226 ASP A CA 1
ATOM 1772 C C . ASP A 1 226 ? 13.426 5.268 0.597 1.00 95.31 226 ASP A C 1
ATOM 1774 O O . ASP A 1 226 ? 12.390 5.845 0.947 1.00 95.31 226 ASP A O 1
ATOM 1778 N N . THR A 1 227 ? 13.775 4.073 1.075 1.00 95.56 227 THR A N 1
ATOM 1779 C CA . THR A 1 227 ? 12.972 3.358 2.069 1.00 95.56 227 THR A CA 1
ATOM 1780 C C . THR A 1 227 ? 12.930 4.096 3.405 1.00 95.56 227 THR A C 1
ATOM 1782 O O . THR A 1 227 ? 11.888 4.092 4.057 1.00 95.56 227 THR A O 1
ATOM 1785 N N . LEU A 1 228 ? 14.031 4.719 3.836 1.00 96.19 228 LEU A N 1
ATOM 1786 C CA . LEU A 1 228 ? 14.106 5.391 5.132 1.00 96.19 228 LEU A CA 1
ATOM 1787 C C . LEU A 1 228 ? 13.249 6.655 5.133 1.00 96.19 228 LEU A C 1
ATOM 1789 O O . LEU A 1 228 ? 12.507 6.896 6.088 1.00 96.19 228 LEU A O 1
ATOM 1793 N N . GLU A 1 229 ? 13.312 7.435 4.055 1.00 96.31 229 GLU A N 1
ATOM 1794 C CA . GLU A 1 229 ? 12.425 8.582 3.861 1.00 96.31 229 GLU A CA 1
ATOM 1795 C C . GLU A 1 229 ? 10.958 8.138 3.859 1.00 96.31 229 GLU A C 1
ATOM 1797 O O . GLU A 1 229 ? 10.143 8.667 4.617 1.00 96.31 229 GLU A O 1
ATOM 1802 N N . ARG A 1 230 ? 10.621 7.089 3.097 1.00 96.25 230 ARG A N 1
ATOM 1803 C CA . ARG A 1 230 ? 9.244 6.584 3.046 1.00 96.25 230 ARG A CA 1
ATOM 1804 C C . ARG A 1 230 ? 8.766 6.035 4.392 1.00 96.25 230 ARG A C 1
ATOM 1806 O O . ARG A 1 230 ? 7.614 6.255 4.747 1.00 96.25 230 ARG A O 1
ATOM 1813 N N . LEU A 1 231 ? 9.632 5.394 5.183 1.00 97.31 231 LEU A N 1
ATOM 1814 C CA . LEU A 1 231 ? 9.320 4.982 6.558 1.00 97.31 231 LEU A CA 1
ATOM 1815 C C . LEU A 1 231 ? 9.010 6.183 7.464 1.00 97.31 231 LEU A C 1
ATOM 1817 O O . LEU A 1 231 ? 8.074 6.110 8.258 1.00 97.31 231 LEU A O 1
ATOM 1821 N N . ARG A 1 232 ? 9.763 7.287 7.347 1.00 97.38 232 ARG A N 1
ATOM 1822 C CA . ARG A 1 232 ? 9.503 8.525 8.107 1.00 97.38 232 ARG A CA 1
ATOM 1823 C C . ARG A 1 232 ? 8.156 9.136 7.725 1.00 97.38 232 ARG A C 1
ATOM 1825 O O . ARG A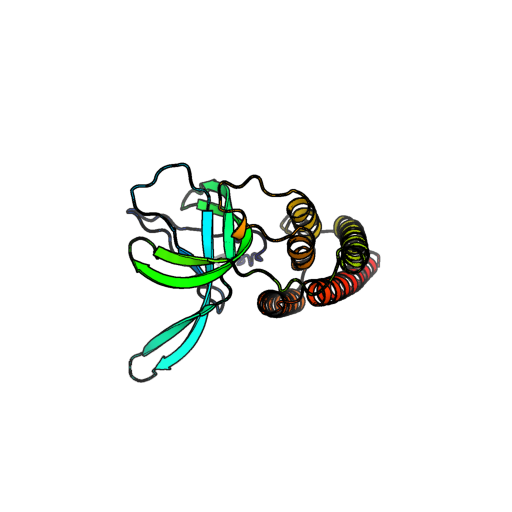 1 232 ? 7.349 9.393 8.614 1.00 97.38 232 ARG A O 1
ATOM 1832 N N . ASN A 1 233 ? 7.889 9.270 6.428 1.00 97.75 233 ASN A N 1
ATOM 1833 C CA . ASN A 1 233 ? 6.632 9.823 5.916 1.00 97.75 233 ASN A CA 1
ATOM 1834 C C . ASN A 1 233 ? 5.437 8.943 6.316 1.00 97.75 233 ASN A C 1
ATOM 1836 O O . ASN A 1 233 ? 4.400 9.435 6.755 1.00 97.75 233 ASN A O 1
ATOM 1840 N N . SER A 1 234 ? 5.601 7.622 6.230 1.00 97.12 234 SER A N 1
ATOM 1841 C CA . SER A 1 234 ? 4.617 6.640 6.682 1.00 97.12 234 SER A CA 1
ATOM 1842 C C . SER A 1 234 ? 4.332 6.769 8.183 1.00 97.12 234 SER A C 1
ATOM 1844 O O . SER A 1 234 ? 3.174 6.738 8.591 1.00 97.12 234 SER A O 1
ATOM 1846 N N . LEU A 1 235 ? 5.361 6.934 9.019 1.00 98.25 235 LEU A N 1
ATOM 1847 C CA . LEU A 1 235 ? 5.199 7.119 10.465 1.00 98.25 235 LEU A CA 1
ATOM 1848 C C . LEU A 1 235 ? 4.459 8.422 10.793 1.00 98.25 235 LEU A C 1
ATOM 1850 O O . LEU A 1 235 ? 3.539 8.416 11.609 1.00 98.25 235 LEU A O 1
ATOM 1854 N N . GLU A 1 236 ? 4.820 9.524 10.137 1.00 98.06 236 GLU A N 1
ATOM 1855 C CA . GLU A 1 236 ? 4.118 10.801 10.278 1.00 98.06 236 GLU A CA 1
ATOM 1856 C C . GLU A 1 236 ? 2.641 10.676 9.876 1.00 98.06 236 GLU A C 1
ATOM 1858 O O . GLU A 1 236 ? 1.749 11.124 10.601 1.00 98.06 236 GLU A O 1
ATOM 1863 N N . PHE A 1 237 ? 2.362 10.001 8.759 1.00 97.06 237 PHE A N 1
ATOM 1864 C CA . PHE A 1 237 ? 1.001 9.754 8.294 1.00 97.06 237 PHE A CA 1
ATOM 1865 C C . PHE A 1 237 ? 0.172 8.958 9.315 1.00 97.06 237 PHE A C 1
ATOM 1867 O O . PHE A 1 237 ? -0.953 9.351 9.631 1.00 97.06 237 PHE A O 1
ATOM 1874 N N . VAL A 1 238 ? 0.730 7.887 9.891 1.00 96.69 238 VAL A N 1
ATOM 1875 C CA . VAL A 1 238 ? 0.049 7.097 10.933 1.00 96.69 238 VAL A CA 1
ATOM 1876 C C . VAL A 1 238 ? -0.203 7.927 12.188 1.00 96.69 238 VAL A C 1
ATOM 1878 O O . VAL A 1 238 ? -1.308 7.886 12.718 1.00 96.69 238 VAL A O 1
ATOM 1881 N N . ASN A 1 239 ? 0.766 8.720 12.647 1.00 97.62 239 ASN A N 1
ATOM 1882 C CA . ASN A 1 239 ? 0.599 9.566 13.835 1.00 97.62 239 ASN A CA 1
ATOM 1883 C C . ASN A 1 239 ? -0.487 10.638 13.645 1.00 97.62 239 ASN A C 1
ATOM 1885 O O . ASN A 1 239 ? -1.273 10.916 14.558 1.00 97.62 239 ASN A O 1
ATOM 1889 N N . ASN A 1 240 ? -0.592 11.191 12.436 1.00 95.88 240 ASN A N 1
ATOM 1890 C CA . ASN A 1 240 ? -1.690 12.080 12.072 1.00 95.88 240 ASN A CA 1
ATOM 1891 C C . ASN A 1 240 ? -3.038 11.346 12.129 1.00 95.88 240 ASN A C 1
ATOM 1893 O O . ASN A 1 240 ? -3.994 11.854 12.716 1.00 95.88 240 ASN A O 1
ATOM 1897 N N . ASN A 1 241 ? -3.109 10.126 11.592 1.00 93.94 241 ASN A N 1
ATOM 1898 C CA . ASN A 1 241 ? -4.318 9.306 11.654 1.00 93.94 241 ASN A CA 1
ATOM 1899 C C . ASN A 1 241 ? -4.706 8.924 13.090 1.00 93.94 241 ASN A C 1
ATOM 1901 O O . ASN A 1 241 ? -5.889 8.954 13.419 1.00 93.94 241 ASN A O 1
ATOM 1905 N N . ILE A 1 242 ? -3.738 8.630 13.962 1.00 95.56 242 ILE A N 1
ATOM 1906 C CA . ILE A 1 242 ? -3.971 8.393 15.396 1.00 95.56 242 ILE A CA 1
ATOM 1907 C C . ILE A 1 242 ? -4.670 9.601 16.021 1.00 95.56 242 ILE A C 1
ATOM 1909 O O . ILE A 1 242 ? -5.691 9.442 16.687 1.00 95.56 242 ILE A O 1
ATOM 1913 N N . SER A 1 243 ? -4.157 10.806 15.762 1.00 95.56 243 SER A N 1
ATOM 1914 C CA . SER A 1 243 ? -4.729 12.053 16.286 1.00 95.56 243 SER A CA 1
ATOM 1915 C C . SER A 1 243 ? -6.167 12.266 15.801 1.00 95.56 243 SER A C 1
ATOM 1917 O O . SER A 1 243 ? -7.054 12.599 16.586 1.00 95.56 243 SER A O 1
ATOM 1919 N N . VAL A 1 244 ? -6.419 12.006 14.516 1.00 92.50 244 VAL A N 1
ATOM 1920 C CA . VAL A 1 244 ? -7.752 12.100 13.905 1.00 92.50 244 VAL A CA 1
ATOM 1921 C C . VAL A 1 244 ? -8.729 11.097 14.524 1.00 92.50 244 VAL A C 1
ATOM 1923 O O . VAL A 1 244 ? -9.844 11.467 14.890 1.00 92.50 244 VAL A O 1
ATOM 1926 N N . VAL A 1 245 ? -8.331 9.832 14.670 1.00 91.56 245 VAL A N 1
ATOM 1927 C CA . VAL A 1 245 ? -9.181 8.794 15.276 1.00 91.56 245 VAL A CA 1
ATOM 1928 C C . VAL A 1 245 ? -9.455 9.095 16.742 1.00 91.56 245 VAL A C 1
ATOM 1930 O O . VAL A 1 245 ? -10.593 8.958 17.185 1.00 91.56 245 VAL A O 1
ATOM 1933 N N . ALA A 1 246 ? -8.448 9.545 17.490 1.00 93.00 246 ALA A N 1
ATOM 1934 C CA . ALA A 1 246 ? -8.613 9.937 18.884 1.00 93.00 246 ALA A CA 1
ATOM 1935 C C . ALA A 1 246 ? -9.634 11.078 19.030 1.00 93.00 246 ALA A C 1
ATOM 1937 O O . ALA A 1 246 ? -10.513 11.008 19.888 1.00 93.00 246 ALA A O 1
ATOM 1938 N N . ALA A 1 247 ? -9.584 12.083 18.149 1.00 92.56 247 ALA A N 1
ATOM 1939 C CA . ALA A 1 247 ? -10.574 13.156 18.123 1.00 92.56 247 ALA A CA 1
ATOM 1940 C C . ALA A 1 247 ? -11.989 12.629 17.814 1.00 92.56 247 ALA A C 1
ATOM 1942 O O . ALA A 1 247 ? -12.946 13.002 18.491 1.00 92.56 247 ALA A O 1
ATOM 1943 N N . LYS A 1 248 ? -12.130 11.712 16.846 1.00 90.31 248 LYS A N 1
ATOM 1944 C CA . LYS A 1 248 ? -13.419 11.066 16.528 1.00 90.31 248 LYS A CA 1
ATOM 1945 C C . LYS A 1 248 ? -13.976 10.281 17.721 1.00 90.31 248 LYS A C 1
ATOM 1947 O O . LYS A 1 248 ? -15.161 10.395 18.016 1.00 90.31 248 LYS A O 1
ATOM 1952 N N . LEU A 1 249 ? -13.133 9.532 18.434 1.00 90.56 249 LEU A N 1
ATOM 1953 C CA . LEU A 1 249 ? -13.522 8.811 19.652 1.00 90.56 249 LEU A CA 1
ATOM 1954 C C . LEU A 1 249 ? -13.997 9.756 20.759 1.00 90.56 249 LEU A C 1
ATOM 1956 O O . LEU A 1 249 ? -15.002 9.476 21.413 1.00 90.56 249 LEU A O 1
ATOM 1960 N N . ALA A 1 250 ? -13.296 10.876 20.954 1.00 91.75 250 ALA A N 1
ATOM 1961 C CA . ALA A 1 250 ? -13.676 11.878 21.944 1.00 91.75 250 ALA A CA 1
ATOM 1962 C C . ALA A 1 250 ? -15.065 12.455 21.637 1.00 91.75 250 ALA A C 1
ATOM 1964 O O . ALA A 1 250 ? -15.902 12.527 22.530 1.00 91.75 250 ALA A O 1
ATOM 1965 N N . LEU A 1 251 ? -15.347 12.764 20.366 1.00 89.06 251 LEU A N 1
ATOM 1966 C CA . LEU A 1 251 ? -16.662 13.246 19.931 1.00 89.06 251 LEU A CA 1
ATOM 1967 C C . LEU A 1 251 ? -17.781 12.207 20.113 1.00 89.06 251 LEU A C 1
ATOM 1969 O O . LEU A 1 251 ? -18.908 12.589 20.394 1.00 89.06 251 LEU A O 1
ATOM 1973 N N . GLN A 1 252 ? -17.491 10.908 19.973 1.00 85.19 252 GLN A N 1
ATOM 1974 C CA . GLN A 1 252 ? -18.466 9.827 20.210 1.00 85.19 252 GLN A CA 1
ATOM 1975 C C . GLN A 1 252 ? -18.750 9.554 21.697 1.00 85.19 252 GLN A C 1
ATOM 1977 O O . GLN A 1 252 ? -19.659 8.780 22.010 1.00 85.19 252 GLN A O 1
ATOM 1982 N N . SER A 1 253 ? -17.930 10.110 22.590 1.00 79.94 253 SER A N 1
ATOM 1983 C CA . SER A 1 253 ? -18.031 9.926 24.041 1.00 79.94 253 SER A CA 1
ATOM 1984 C C . SER A 1 253 ? -18.723 11.099 24.747 1.00 79.94 253 SER A C 1
ATOM 1986 O O . SER A 1 253 ? -18.893 11.040 25.964 1.00 79.94 253 SER A O 1
ATOM 1988 N N . LEU A 1 254 ? -19.081 12.148 23.997 1.00 71.44 254 LEU A N 1
ATOM 1989 C CA . LEU A 1 254 ? -19.913 13.275 24.434 1.00 71.44 254 LEU A CA 1
ATOM 1990 C C . LEU A 1 254 ? -21.399 12.925 24.291 1.00 71.44 254 LEU A C 1
ATOM 1992 O O . LEU A 1 254 ? -22.173 13.369 25.165 1.00 71.44 254 LEU A O 1
#

Secondary structure (DSSP, 8-state):
-------------SSS--------SSS------SSSSEEEEE--S-SS--TT--EEEEEEEEEEEEETTTTEEEEEEEEEEEEEEEEEEEETTEEEEEEEEEEEEEEEEEEE-SSSBEEEEEEEPPP--S-HHHHHHHHHHHHHHHHHHHHHHTTS---TTSPPTTHHHHHHHHHHS----SS-GGGSPPHHHHHHHTT-S--TT--HHHHHHHHHHHHHHHH---HHHHHHHHHHHHHHHHHHHHHHHHHHT-

Foldseek 3Di:
DDDDDDDDDDDDDPLFNFQFFFDDDDDAGDWDPDDPWTKFWADADDDDPPPPAQKIKIWIWDWDDQPPVVSDTDTDTDFIFIKGFPDWAADPGGITTGIDTFFTKDFPDFDDPPPGTYGDIATAAFDPPDDCVLLVVLLVLLLVLLVLLLVLQVLDDADPPWDDQRSLVVQQVVLQDQDPDPDDCSRGYDSLLSSLCSQLDDHTPDDPVNSVVSVVLNVVSSPDRHSSVSSVSSSVSSVVSSVVSVVSSVVVVD

pLDDT: mean 72.65, std 24.22, range [21.09, 98.25]

Radius of gyration: 20.25 Å; chains: 1; bounding box: 73×41×57 Å

Sequence (254 aa):
MNLSTSAPTFL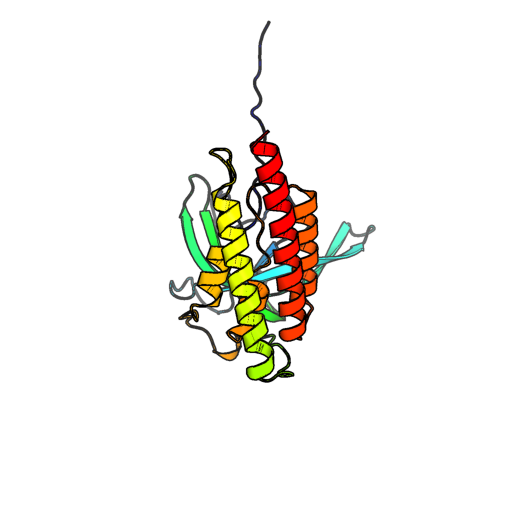RQPHIVRHRYSSSSSSYFGFSKRENYKRWISSSTGGVLVSEQKLFVHFVLDPIAVNETLREASFAARYGCLVSIEKVEQLDVGALVFIRGIGRVKIVKFAQEEPFLRGAVVPVKDRILHEATELNPKVLQLKEAIQNLNSLEIKLKAPEEALLQTQTANSLNWAEKAPGLDCDESFVPSLAERISFAAYQPVSGSMQSELTKLQEEKLKAMDGKDTLERLRNSLEFVNNNISVVAAKLALQSL